Protein AF-A0A418FDP9-F1 (afdb_monomer_lite)

Organism: Aphanomyces astaci (NCBI:txid112090)

Foldseek 3Di:
DDDDDPPPPPPPPDPVVVPFWDDDDPVLQVQLVVQPWDWDDDPDQQAIETEEAAPGPSNVSVLVVLVPDDDHKKKKWWAADDDPPQPAEDDPVLLLLLRQQLRLLVVVQQADDVVNQPVHQDDRDAGDGPHIDIGIRPRVNCVHVVSLVCLCVPDPNSCSSVVGDFSYWRTWMWIDTRRYIYTYTHTD

Structure (mmCIF, N/CA/C/O backbone):
data_AF-A0A418FDP9-F1
#
_entry.id   AF-A0A418FDP9-F1
#
loop_
_atom_site.group_PDB
_atom_site.id
_atom_site.type_symbol
_atom_site.label_atom_id
_atom_site.label_alt_id
_atom_site.label_comp_id
_atom_site.label_asym_id
_atom_site.label_entity_id
_atom_site.label_seq_id
_atom_site.pdbx_PDB_ins_code
_atom_site.Cartn_x
_atom_site.Cartn_y
_atom_site.Cartn_z
_atom_site.occupancy
_atom_site.B_iso_or_equiv
_atom_site.auth_seq_id
_atom_site.auth_comp_id
_atom_site.auth_asym_id
_atom_site.auth_atom_id
_atom_site.pdbx_PDB_model_num
ATOM 1 N N . MET A 1 1 ? 0.341 52.636 -16.846 1.00 41.34 1 MET A N 1
ATOM 2 C CA . MET A 1 1 ? -0.364 51.472 -17.419 1.00 41.34 1 MET A CA 1
ATOM 3 C C . MET A 1 1 ? -0.775 50.607 -16.239 1.00 41.34 1 MET A C 1
ATOM 5 O O . MET A 1 1 ? 0.100 50.141 -15.526 1.00 41.34 1 MET A O 1
ATOM 9 N N . TRP A 1 2 ? -2.069 50.568 -15.927 1.00 34.00 2 TRP A N 1
ATOM 10 C CA . TRP A 1 2 ? -2.623 49.879 -14.756 1.00 34.00 2 TRP A CA 1
ATOM 11 C C . TRP A 1 2 ? -3.068 48.487 -15.214 1.00 34.00 2 TRP A C 1
ATOM 13 O O . TRP A 1 2 ? -3.790 48.389 -16.205 1.00 34.00 2 TRP A O 1
ATOM 23 N N . VAL A 1 3 ? -2.595 47.432 -14.554 1.00 40.28 3 VAL A N 1
ATOM 24 C CA . VAL A 1 3 ? -3.018 46.048 -14.809 1.00 40.28 3 VAL A CA 1
ATOM 25 C C . VAL A 1 3 ? -3.974 45.677 -13.674 1.00 40.28 3 VAL A C 1
ATOM 27 O O . VAL A 1 3 ? -3.583 45.836 -12.516 1.00 40.28 3 VAL A O 1
ATOM 30 N N . PRO A 1 4 ? -5.220 45.256 -13.948 1.00 38.94 4 PRO A N 1
ATOM 31 C CA . PRO A 1 4 ? -6.134 44.865 -12.884 1.00 38.94 4 PRO A CA 1
ATOM 32 C C . PRO A 1 4 ? -5.648 43.556 -12.239 1.00 38.94 4 PRO A C 1
ATOM 34 O O . PRO A 1 4 ? -5.049 42.724 -12.928 1.00 38.94 4 PRO A O 1
ATOM 37 N N . PRO A 1 5 ? -5.891 43.341 -10.935 1.00 38.66 5 PRO A N 1
ATOM 38 C CA . PRO A 1 5 ? -5.612 42.055 -10.320 1.00 38.66 5 PRO A CA 1
ATOM 39 C C . PRO A 1 5 ? -6.527 40.996 -10.941 1.00 38.66 5 PRO A C 1
ATOM 41 O O . PRO A 1 5 ? -7.732 41.204 -11.089 1.00 38.66 5 PRO A O 1
ATOM 44 N N . ILE A 1 6 ? -5.932 39.863 -11.311 1.00 44.62 6 ILE A N 1
ATOM 45 C CA . ILE A 1 6 ? -6.650 38.655 -11.709 1.00 44.62 6 ILE A CA 1
ATOM 46 C C . ILE A 1 6 ? -7.548 38.287 -10.527 1.00 44.62 6 ILE A C 1
ATOM 48 O O . ILE A 1 6 ? -7.048 37.963 -9.448 1.00 44.62 6 ILE A O 1
ATOM 52 N N . GLN A 1 7 ? -8.866 38.376 -10.715 1.00 38.34 7 GLN A N 1
ATOM 53 C CA . GLN A 1 7 ? -9.818 37.729 -9.823 1.00 38.34 7 GLN A CA 1
ATOM 54 C C . GLN A 1 7 ? -9.585 36.228 -9.958 1.00 38.34 7 GLN A C 1
ATOM 56 O O . GLN A 1 7 ? -10.072 35.565 -10.867 1.00 38.34 7 GLN A O 1
ATOM 61 N N . SER A 1 8 ? -8.729 35.722 -9.082 1.00 38.88 8 SER A N 1
ATOM 62 C CA . SER A 1 8 ? -8.632 34.313 -8.781 1.00 38.88 8 SER A CA 1
ATOM 63 C C . SER A 1 8 ? -9.923 33.955 -8.059 1.00 38.88 8 SER A C 1
ATOM 65 O O . SER A 1 8 ? -10.010 34.126 -6.843 1.00 38.88 8 SER A O 1
ATOM 67 N N . ASP A 1 9 ? -10.914 33.469 -8.805 1.00 37.22 9 ASP A N 1
ATOM 68 C CA . ASP A 1 9 ? -12.022 32.680 -8.266 1.00 37.22 9 ASP A CA 1
ATOM 69 C C . ASP A 1 9 ? -11.453 31.366 -7.701 1.00 37.22 9 ASP A C 1
ATOM 71 O O . ASP A 1 9 ? -11.695 30.267 -8.195 1.00 37.22 9 ASP A O 1
ATOM 75 N N . VAL A 1 10 ? -10.671 31.474 -6.624 1.00 38.41 10 VAL A N 1
ATOM 76 C CA . VAL A 1 10 ? -10.546 30.402 -5.644 1.00 38.41 10 VAL A CA 1
ATOM 77 C C . VAL A 1 10 ? -11.849 30.481 -4.879 1.00 38.41 10 VAL A C 1
ATOM 79 O O . VAL A 1 10 ? -11.973 31.148 -3.853 1.00 38.41 10 VAL A O 1
ATOM 82 N N . VAL A 1 11 ? -12.865 29.861 -5.474 1.00 43.94 11 VAL A N 1
ATOM 83 C CA . VAL A 1 11 ? -14.085 29.494 -4.777 1.00 43.94 11 VAL A CA 1
ATOM 84 C C . VAL A 1 11 ? -13.622 28.801 -3.508 1.00 43.94 11 VAL A C 1
ATOM 86 O O . VAL A 1 11 ? -12.968 27.758 -3.569 1.00 43.94 11 VAL A O 1
ATOM 89 N N . ALA A 1 12 ? -13.910 29.440 -2.377 1.00 43.09 12 ALA A N 1
ATOM 90 C CA . ALA A 1 12 ? -13.843 28.844 -1.064 1.00 43.09 12 ALA A CA 1
ATOM 91 C C . ALA A 1 12 ? -14.667 27.555 -1.120 1.00 43.09 12 ALA A C 1
ATOM 93 O O . ALA A 1 12 ? -15.892 27.576 -1.003 1.00 43.09 12 ALA A O 1
ATOM 94 N N . ARG A 1 13 ? -13.992 26.436 -1.401 1.00 36.62 13 ARG A N 1
ATOM 95 C CA . ARG A 1 13 ? -14.536 25.107 -1.180 1.00 36.62 13 ARG A CA 1
ATOM 96 C C . ARG A 1 13 ? -14.633 24.990 0.326 1.00 36.62 13 ARG A C 1
ATOM 98 O O . ARG A 1 13 ? -13.629 24.909 1.021 1.00 36.62 13 ARG A O 1
ATOM 105 N N . THR A 1 14 ? -15.858 25.148 0.789 1.00 37.56 14 THR A N 1
ATOM 106 C CA . THR A 1 14 ? -16.303 24.986 2.162 1.00 37.56 14 THR A CA 1
ATOM 107 C C . THR A 1 14 ? -15.630 23.780 2.814 1.00 37.56 14 THR A C 1
ATOM 109 O O . THR A 1 14 ? -15.704 22.670 2.290 1.00 37.56 14 THR A O 1
ATOM 112 N N . ASP A 1 15 ? -15.038 24.008 3.990 1.00 39.66 15 ASP A N 1
ATOM 113 C CA . ASP A 1 15 ? -14.477 23.012 4.921 1.00 39.66 15 ASP A CA 1
ATOM 114 C C . ASP A 1 15 ? -15.453 21.865 5.288 1.00 39.66 15 ASP A C 1
ATOM 116 O O . ASP A 1 15 ? -15.075 20.903 5.956 1.00 39.66 15 ASP A O 1
ATOM 120 N N . GLU A 1 16 ? -16.714 21.933 4.853 1.00 37.03 16 GLU A N 1
ATOM 121 C CA . GLU A 1 16 ? -17.747 20.921 5.086 1.00 37.03 16 GLU A CA 1
ATOM 122 C C . GLU A 1 16 ? -17.643 19.691 4.163 1.00 37.03 16 GLU A C 1
ATOM 124 O O . GLU A 1 16 ? -18.077 18.614 4.565 1.00 37.03 16 GLU A O 1
ATOM 129 N N . ASP A 1 17 ? -16.982 19.780 3.000 1.00 38.12 17 ASP A N 1
ATOM 130 C CA . ASP A 1 17 ? -16.780 18.620 2.102 1.00 38.12 17 ASP A CA 1
ATOM 131 C C . ASP A 1 17 ? -15.627 17.691 2.545 1.00 38.12 17 ASP A C 1
ATOM 133 O O . ASP A 1 17 ? -15.432 16.609 1.987 1.00 38.12 17 ASP A O 1
ATOM 137 N N . MET A 1 18 ? -14.855 18.074 3.569 1.00 44.62 18 MET A N 1
ATOM 138 C CA . MET A 1 18 ? -13.745 17.263 4.097 1.00 44.62 18 MET A CA 1
ATOM 139 C C . MET A 1 18 ? -14.169 16.248 5.173 1.00 44.62 18 MET A C 1
ATOM 141 O O . MET A 1 18 ? -13.320 15.535 5.705 1.00 44.62 18 MET A O 1
ATOM 145 N N . ARG A 1 19 ? -15.462 16.163 5.519 1.00 42.47 19 ARG A N 1
ATOM 146 C CA . ARG A 1 19 ? -15.959 15.396 6.680 1.00 42.47 19 ARG A CA 1
ATOM 147 C C . ARG A 1 19 ? -16.788 14.149 6.362 1.00 42.47 19 ARG A C 1
ATOM 149 O O . ARG A 1 19 ? -17.652 13.761 7.140 1.00 42.47 19 ARG A O 1
ATOM 156 N N . LEU A 1 20 ? -16.460 13.453 5.278 1.00 42.88 20 LEU A N 1
ATOM 157 C CA . LEU A 1 20 ? -16.856 12.051 5.078 1.00 42.88 20 LEU A CA 1
ATOM 158 C C . LEU A 1 20 ? -15.614 11.218 4.721 1.00 42.88 20 LEU A C 1
ATOM 160 O O . LEU A 1 20 ? -15.466 10.678 3.622 1.00 42.88 20 LEU A O 1
ATOM 164 N N . GLY A 1 21 ? -14.663 11.189 5.657 1.00 53.78 21 GLY A N 1
ATOM 165 C CA . GLY A 1 21 ? -13.560 10.232 5.643 1.00 53.78 21 GLY A CA 1
ATOM 166 C C . GLY A 1 21 ? -14.080 8.864 6.066 1.00 53.78 21 GLY A C 1
ATOM 167 O O . GLY A 1 21 ? -14.892 8.780 6.985 1.00 53.78 21 GLY A O 1
ATOM 168 N N . GLY A 1 22 ? -13.636 7.804 5.393 1.00 71.06 22 GLY A N 1
ATOM 169 C CA . GLY A 1 22 ? -13.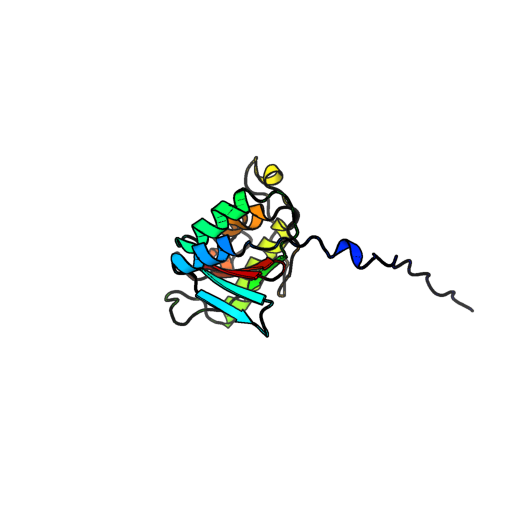853 6.476 5.949 1.00 71.06 22 GLY A CA 1
ATOM 170 C C . GLY A 1 22 ? -13.041 6.324 7.223 1.00 71.06 22 GLY A C 1
ATOM 171 O O . GLY A 1 22 ? -11.911 6.807 7.284 1.00 71.06 22 GLY A O 1
ATOM 172 N N . GLU A 1 23 ? -13.616 5.694 8.236 1.00 86.12 23 GLU A N 1
ATOM 173 C CA . GLU A 1 23 ? -12.905 5.261 9.435 1.00 86.12 23 GLU A CA 1
ATOM 174 C C . GLU A 1 23 ? -12.895 3.737 9.435 1.00 86.12 23 GLU A C 1
ATOM 176 O O . GLU A 1 23 ? -13.901 3.102 9.104 1.00 86.12 23 GLU A O 1
ATOM 181 N N . VAL A 1 24 ? -11.754 3.148 9.786 1.00 90.94 24 VAL A N 1
ATOM 182 C CA . VAL A 1 24 ? -11.681 1.705 10.013 1.00 90.94 24 VAL A CA 1
ATOM 183 C C . VAL A 1 24 ? -12.388 1.426 11.341 1.00 90.94 24 VAL A C 1
ATOM 185 O O . VAL A 1 24 ? -11.932 1.930 12.367 1.00 90.94 24 VAL A O 1
ATOM 188 N N . PRO A 1 25 ? -13.480 0.639 11.369 1.00 92.00 25 PRO A N 1
ATOM 189 C CA . PRO A 1 25 ? -14.190 0.363 12.608 1.00 92.00 25 PRO A CA 1
ATOM 190 C C . PRO A 1 25 ? -13.262 -0.259 13.646 1.00 92.00 25 PRO A C 1
ATOM 192 O O . PRO A 1 25 ? -12.458 -1.141 13.323 1.00 92.00 25 PRO A O 1
ATOM 195 N N . LYS A 1 26 ? -13.422 0.142 14.908 1.00 91.69 26 LYS A N 1
ATOM 196 C CA . LYS A 1 26 ? -12.624 -0.380 16.021 1.00 91.69 26 LYS A CA 1
ATOM 197 C C . LYS A 1 26 ? -12.652 -1.908 16.070 1.00 91.69 26 LYS A C 1
ATOM 199 O O . LYS A 1 26 ? -11.621 -2.529 16.285 1.00 91.69 26 LYS A O 1
ATOM 204 N N . GLU A 1 27 ? -13.795 -2.529 15.785 1.00 94.06 27 GLU A N 1
ATOM 205 C CA . GLU A 1 27 ? -13.930 -3.986 15.782 1.00 94.06 27 GLU A CA 1
ATOM 206 C C . GLU A 1 27 ? -13.074 -4.652 14.699 1.00 94.06 27 GLU A C 1
ATOM 208 O O . GLU A 1 27 ? -12.674 -5.801 14.866 1.00 94.06 27 GLU A O 1
ATOM 213 N N . VAL A 1 28 ? -12.822 -3.977 13.570 1.00 95.38 28 VAL A N 1
ATOM 214 C CA . VAL A 1 28 ? -11.897 -4.466 12.534 1.00 95.38 28 VAL A CA 1
ATOM 215 C C . VAL A 1 28 ? -10.471 -4.396 13.067 1.00 95.38 28 VAL A C 1
ATOM 217 O O . VAL A 1 28 ? -9.771 -5.401 13.018 1.00 95.38 28 VAL A O 1
ATOM 220 N N . VAL A 1 29 ? -10.070 -3.260 13.648 1.00 94.81 29 VAL A N 1
ATOM 221 C CA . VAL A 1 29 ? -8.739 -3.085 14.257 1.00 94.81 29 VAL A CA 1
ATOM 222 C C . VAL A 1 29 ? -8.491 -4.115 15.365 1.00 94.81 29 VAL A C 1
ATOM 224 O O . VAL A 1 29 ? -7.444 -4.759 15.383 1.00 94.81 29 VAL A O 1
ATOM 227 N N . ASP A 1 30 ? -9.473 -4.341 16.239 1.00 95.00 30 ASP A N 1
ATOM 228 C CA . ASP A 1 30 ? -9.390 -5.322 17.323 1.00 95.00 30 ASP A CA 1
ATOM 229 C C . ASP A 1 30 ? -9.247 -6.757 16.777 1.00 95.00 30 ASP A C 1
ATOM 231 O O . ASP A 1 30 ? -8.464 -7.547 17.310 1.00 95.00 30 ASP A O 1
ATOM 235 N N . ARG A 1 31 ? -9.951 -7.104 15.685 1.00 97.50 31 ARG A N 1
ATOM 236 C CA . ARG A 1 31 ? -9.787 -8.410 15.018 1.00 97.50 31 ARG A CA 1
ATOM 237 C C . ARG A 1 31 ? -8.411 -8.563 14.386 1.00 97.50 31 ARG A C 1
ATOM 239 O O . ARG A 1 31 ? -7.800 -9.611 14.566 1.00 97.50 31 ARG A O 1
ATOM 246 N N . MET A 1 32 ? -7.904 -7.530 13.712 1.00 97.56 32 MET A N 1
ATOM 247 C CA . MET A 1 32 ? -6.546 -7.528 13.156 1.00 97.56 32 MET A CA 1
ATOM 248 C C . MET A 1 32 ? -5.498 -7.745 14.257 1.00 97.56 32 MET A C 1
ATOM 250 O O . MET A 1 32 ? -4.613 -8.588 14.111 1.00 97.56 32 MET A O 1
ATOM 254 N N . ALA A 1 33 ? -5.621 -7.036 15.383 1.00 96.12 33 ALA A N 1
ATOM 255 C CA . ALA A 1 33 ? -4.727 -7.182 16.531 1.00 96.12 33 ALA A CA 1
ATOM 256 C C . ALA A 1 33 ? -4.780 -8.599 17.125 1.00 96.12 33 ALA A C 1
ATOM 258 O O . ALA A 1 33 ? -3.743 -9.198 17.412 1.00 96.12 33 ALA A O 1
ATOM 259 N N . ALA A 1 34 ? -5.981 -9.175 17.254 1.00 97.06 34 ALA A N 1
ATOM 260 C CA . ALA A 1 34 ? -6.177 -10.520 17.793 1.00 97.06 34 ALA A CA 1
ATOM 261 C C . ALA A 1 34 ? -5.492 -11.624 16.967 1.00 97.06 34 ALA A C 1
ATOM 263 O O . ALA A 1 34 ? -5.186 -12.687 17.510 1.00 97.06 34 ALA A O 1
ATOM 264 N N . VAL A 1 35 ? -5.236 -11.380 15.678 1.00 97.38 35 VAL A N 1
ATOM 265 C CA . VAL A 1 35 ? -4.576 -12.331 14.769 1.00 97.38 35 VAL A CA 1
ATOM 266 C C . VAL A 1 35 ? -3.148 -11.920 14.388 1.00 97.38 35 VAL A C 1
ATOM 268 O O . VAL A 1 35 ? -2.563 -12.518 13.487 1.00 97.38 35 VAL A O 1
ATOM 271 N N . GLY A 1 36 ? -2.562 -10.950 15.101 1.00 93.81 36 GLY A N 1
ATOM 272 C CA . GLY A 1 36 ? -1.127 -10.659 15.047 1.00 93.81 36 GLY A CA 1
ATOM 273 C C . GLY A 1 36 ? -0.719 -9.325 14.421 1.00 93.81 36 GLY A C 1
ATOM 274 O O . GLY A 1 36 ? 0.478 -9.122 14.232 1.00 93.81 36 GLY A O 1
ATOM 275 N N . ALA A 1 37 ? -1.651 -8.413 14.115 1.00 95.44 37 ALA A N 1
ATOM 276 C CA . ALA A 1 37 ? -1.275 -7.048 13.738 1.00 95.44 37 ALA A CA 1
ATOM 277 C C . ALA A 1 37 ? -0.592 -6.318 14.901 1.00 95.44 37 ALA A C 1
ATOM 279 O O . ALA A 1 37 ? -1.034 -6.408 16.050 1.00 95.44 37 ALA A O 1
ATOM 280 N N . THR A 1 38 ? 0.424 -5.516 14.590 1.00 94.62 38 THR A N 1
ATOM 281 C CA . THR A 1 38 ? 1.002 -4.588 15.565 1.00 94.62 38 THR A CA 1
ATOM 282 C C . THR A 1 38 ? 0.179 -3.308 15.566 1.00 94.62 38 THR A C 1
ATOM 284 O O . THR A 1 38 ? 0.076 -2.630 14.547 1.00 94.62 38 THR A O 1
ATOM 287 N N . THR A 1 39 ? -0.399 -2.955 16.713 1.00 92.31 39 THR A N 1
ATOM 288 C CA . THR A 1 39 ? -1.175 -1.720 16.875 1.00 92.31 39 THR A CA 1
ATOM 289 C C . THR A 1 39 ? -0.463 -0.752 17.806 1.00 92.31 39 THR A C 1
ATOM 291 O O . THR A 1 39 ? -0.064 -1.134 18.908 1.00 92.31 39 THR A O 1
ATOM 294 N N . SER A 1 40 ? -0.359 0.513 17.415 1.00 90.62 40 SER A N 1
ATOM 295 C CA . SER A 1 40 ? 0.109 1.589 18.291 1.00 90.62 40 SER A CA 1
ATOM 296 C C . SER A 1 40 ? -0.781 2.820 18.163 1.00 90.62 40 SER A C 1
ATOM 298 O O . SER A 1 40 ? -1.456 3.008 17.155 1.00 90.62 40 SER A O 1
ATOM 300 N N . SER A 1 41 ? -0.816 3.654 19.199 1.00 86.44 41 SER A N 1
ATOM 301 C CA . SER A 1 41 ? -1.560 4.915 19.184 1.00 86.44 41 SER A CA 1
ATOM 302 C C . SER A 1 41 ? -0.582 6.083 19.128 1.00 86.44 41 SER A C 1
ATOM 304 O O . SER A 1 41 ? 0.358 6.146 19.923 1.00 86.44 41 SER A O 1
ATOM 306 N N . LEU A 1 42 ? -0.792 6.997 18.182 1.00 70.88 42 LEU A N 1
ATOM 307 C CA . LEU A 1 42 ? 0.000 8.213 18.020 1.00 70.88 42 LEU A CA 1
ATOM 308 C C . LEU A 1 42 ? -0.803 9.402 18.575 1.00 70.88 42 LEU A C 1
ATOM 310 O O . LEU A 1 42 ? -1.930 9.639 18.152 1.00 70.88 42 LEU A O 1
ATOM 314 N N . ALA A 1 43 ? -0.200 10.150 19.509 1.00 61.53 43 ALA A N 1
ATOM 315 C CA . ALA A 1 43 ? -0.818 11.226 20.306 1.00 61.53 43 ALA A CA 1
ATOM 316 C C . ALA A 1 43 ? -1.933 10.759 21.270 1.00 61.53 43 ALA A C 1
ATOM 318 O O . ALA A 1 43 ? -2.188 9.565 21.390 1.00 61.53 43 ALA A O 1
ATOM 319 N N . GLU A 1 44 ? -2.525 11.698 22.024 1.00 56.91 44 GLU A N 1
ATOM 320 C CA . GLU A 1 44 ? -3.568 11.492 23.049 1.00 56.91 44 GLU A CA 1
ATOM 321 C C . GLU A 1 44 ? -4.882 10.897 22.477 1.00 56.91 44 GLU A C 1
ATOM 323 O O . GLU A 1 44 ? -5.938 11.505 22.570 1.00 56.91 44 GLU A O 1
ATOM 328 N N . GLY A 1 45 ? -4.835 9.692 21.901 1.00 55.91 45 GLY A N 1
ATOM 329 C CA . GLY A 1 45 ? -5.987 8.806 21.703 1.00 55.91 45 GLY A CA 1
ATOM 330 C C . GLY A 1 45 ? -6.606 8.737 20.305 1.00 55.91 45 GLY A C 1
ATOM 331 O O . GLY A 1 45 ? -7.306 7.763 20.041 1.00 55.91 45 GLY A O 1
ATOM 332 N N . ASP A 1 46 ? -6.330 9.686 19.407 1.00 75.00 46 ASP A N 1
ATOM 333 C CA . ASP A 1 46 ? -7.174 9.855 18.208 1.00 75.00 46 ASP A CA 1
ATOM 334 C C . ASP A 1 46 ? -6.643 9.203 16.917 1.00 75.00 46 ASP A C 1
ATOM 336 O O . ASP A 1 46 ? -7.387 9.092 15.943 1.00 75.00 46 ASP A O 1
ATOM 340 N N . LEU A 1 47 ? -5.378 8.761 16.874 1.00 83.06 47 LEU A N 1
ATOM 341 C CA . LEU A 1 47 ? -4.798 8.107 15.695 1.00 83.06 47 LEU A CA 1
ATOM 342 C C . LEU A 1 47 ? -4.256 6.714 16.030 1.00 83.06 47 LEU A C 1
ATOM 344 O O . LEU A 1 47 ? -3.317 6.572 16.816 1.00 83.06 47 LEU A O 1
ATOM 348 N N . SER A 1 48 ? -4.811 5.693 15.379 1.00 89.69 48 SER A N 1
ATOM 349 C CA . SER A 1 48 ? -4.353 4.303 15.471 1.00 89.69 48 SER A CA 1
ATOM 350 C C . SER A 1 48 ? -3.473 3.939 14.276 1.00 89.69 48 SER A C 1
ATOM 352 O O . SER A 1 48 ? -3.877 4.077 13.125 1.00 89.69 48 SER A O 1
ATOM 354 N N . LEU A 1 49 ? -2.270 3.447 14.540 1.00 93.12 49 LEU A N 1
ATOM 355 C CA . LEU A 1 49 ? -1.373 2.871 13.548 1.00 93.12 49 LEU A CA 1
ATOM 356 C C . LEU A 1 49 ? -1.471 1.348 13.621 1.00 93.12 49 LEU A C 1
ATOM 358 O O . LEU A 1 49 ? -1.276 0.774 14.693 1.00 93.12 49 LEU A O 1
ATOM 362 N N . VAL A 1 50 ? -1.763 0.701 12.496 1.00 95.38 50 VAL A N 1
ATOM 363 C CA . VAL A 1 50 ? -1.909 -0.755 12.400 1.00 95.38 50 VAL A CA 1
ATOM 364 C C . VAL A 1 50 ? -0.942 -1.281 11.350 1.00 95.38 50 VAL A C 1
ATOM 366 O O . VAL A 1 50 ? -1.115 -1.027 10.162 1.00 95.38 50 VAL A O 1
ATOM 369 N N . GLU A 1 51 ? 0.078 -2.010 11.780 1.00 95.00 51 GLU A N 1
ATOM 370 C CA . GLU A 1 51 ? 1.087 -2.598 10.901 1.00 95.00 51 GLU A CA 1
ATOM 371 C C . GLU A 1 51 ? 0.773 -4.073 10.648 1.00 95.00 51 GLU A C 1
ATOM 373 O O . GLU A 1 51 ? 0.567 -4.861 11.577 1.00 95.00 51 GLU A O 1
ATOM 378 N N . VAL A 1 52 ? 0.733 -4.436 9.369 1.00 95.19 52 VAL A N 1
ATOM 379 C CA . VAL A 1 52 ? 0.448 -5.784 8.874 1.00 95.19 52 VAL A CA 1
ATOM 380 C C . VAL A 1 52 ? 1.360 -6.125 7.700 1.00 95.19 52 VAL A C 1
ATOM 382 O O . VAL A 1 52 ? 1.973 -5.252 7.082 1.00 95.19 52 VAL A O 1
ATOM 385 N N . ARG A 1 53 ? 1.427 -7.406 7.342 1.00 93.25 53 ARG A N 1
ATOM 386 C CA . ARG 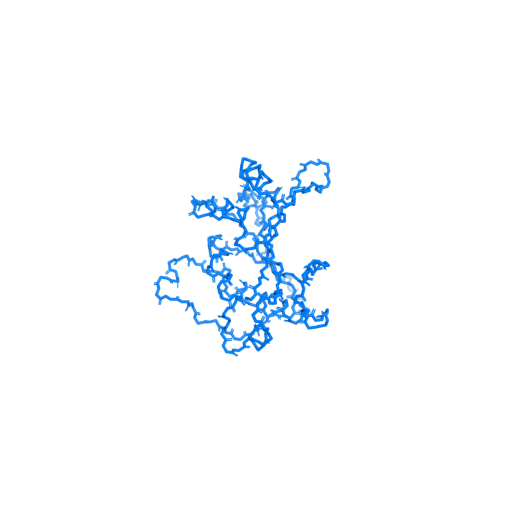A 1 53 ? 2.032 -7.855 6.084 1.00 93.25 53 ARG A CA 1
ATOM 387 C C . ARG A 1 53 ? 0.943 -8.324 5.140 1.00 93.25 53 ARG A C 1
ATOM 389 O O . ARG A 1 53 ? -0.009 -8.977 5.564 1.00 93.25 53 ARG A O 1
ATOM 396 N N . HIS A 1 54 ? 1.082 -7.995 3.861 1.00 90.62 54 HIS A N 1
ATOM 397 C CA . HIS A 1 54 ? 0.149 -8.480 2.855 1.00 90.62 54 HIS A CA 1
ATOM 398 C C . HIS A 1 54 ? 0.155 -10.018 2.810 1.00 90.62 54 HIS A C 1
ATOM 400 O O . HIS A 1 54 ? 1.206 -10.628 2.609 1.00 90.62 54 HIS A O 1
ATOM 406 N N . GLY A 1 55 ? -1.027 -10.622 2.950 1.00 89.06 55 GLY A N 1
ATOM 407 C CA . GLY A 1 55 ? -1.222 -12.076 2.960 1.00 89.06 55 GLY A CA 1
ATOM 408 C C . GLY A 1 55 ? -1.136 -12.743 4.338 1.00 89.06 55 GLY A C 1
ATOM 409 O O . GLY A 1 55 ? -1.364 -13.947 4.423 1.00 89.06 55 GLY A O 1
ATOM 410 N N . ASP A 1 56 ? -0.837 -11.995 5.406 1.00 93.62 56 ASP A N 1
ATOM 411 C CA . ASP A 1 56 ? -0.956 -12.506 6.777 1.00 93.62 56 ASP A CA 1
ATOM 412 C C . ASP A 1 56 ? -2.423 -12.454 7.261 1.00 93.62 56 ASP A C 1
ATOM 414 O O . ASP A 1 56 ? -3.203 -11.634 6.771 1.00 93.62 56 ASP A O 1
ATOM 418 N N . PRO A 1 57 ? -2.817 -13.241 8.284 1.00 97.19 57 PRO A N 1
ATOM 419 C CA . PRO A 1 57 ? -4.205 -13.285 8.767 1.00 97.19 57 PRO A CA 1
ATOM 420 C C . PRO A 1 57 ? -4.806 -11.920 9.141 1.00 97.19 57 PRO A C 1
ATOM 422 O O . PRO A 1 57 ? -6.000 -11.687 8.969 1.00 97.19 57 PRO A O 1
ATOM 425 N N . ALA A 1 58 ? -3.985 -10.991 9.639 1.00 96.88 58 ALA A N 1
ATOM 426 C CA . ALA A 1 58 ? -4.430 -9.635 9.950 1.00 96.88 58 ALA A CA 1
ATOM 427 C C . ALA A 1 58 ? -4.799 -8.822 8.701 1.00 96.88 58 ALA A C 1
ATOM 429 O O . ALA A 1 58 ? -5.719 -8.006 8.746 1.00 96.88 58 ALA A O 1
ATOM 430 N N . TRP A 1 59 ? -4.101 -9.041 7.586 1.00 96.75 59 TRP A N 1
ATOM 431 C CA . TRP A 1 59 ? -4.463 -8.439 6.309 1.00 96.75 59 TRP A CA 1
ATOM 432 C C . TRP A 1 59 ? -5.807 -8.977 5.812 1.00 96.75 59 TRP A C 1
ATOM 434 O O . TRP A 1 59 ? -6.630 -8.188 5.355 1.00 96.75 59 TRP A O 1
ATOM 444 N N . ASP A 1 60 ? -6.073 -10.276 5.972 1.00 96.94 60 ASP A N 1
ATOM 445 C CA . ASP A 1 60 ? -7.335 -10.890 5.538 1.00 96.94 60 ASP A CA 1
ATOM 446 C C . ASP A 1 60 ? -8.557 -10.277 6.247 1.00 96.94 60 ASP A C 1
ATOM 448 O O . ASP A 1 60 ? -9.586 -10.033 5.614 1.00 96.94 60 ASP A O 1
ATOM 452 N N . GLU A 1 61 ? -8.445 -9.966 7.545 1.00 97.25 61 GLU A N 1
ATOM 453 C CA . GLU A 1 61 ? -9.495 -9.268 8.307 1.00 97.25 61 GLU A CA 1
ATOM 454 C C . GLU A 1 61 ? -9.775 -7.862 7.757 1.00 97.25 61 GLU A C 1
ATOM 456 O O . GLU A 1 61 ? -10.935 -7.461 7.595 1.00 97.25 61 GLU A O 1
ATOM 461 N N . TYR A 1 62 ? -8.712 -7.119 7.441 1.00 96.62 62 TYR A N 1
ATOM 462 C CA . TYR A 1 62 ? -8.808 -5.787 6.849 1.00 96.62 62 TYR A CA 1
ATOM 463 C C . TYR A 1 62 ? -9.402 -5.836 5.439 1.00 96.62 62 TYR A C 1
ATOM 465 O O . TYR A 1 62 ? -10.329 -5.088 5.118 1.00 96.62 62 TYR A O 1
ATOM 473 N N . GLU A 1 63 ? -8.913 -6.754 4.608 1.00 96.00 63 GLU A N 1
ATOM 474 C CA . GLU A 1 63 ? -9.366 -6.935 3.236 1.00 96.00 63 GLU A CA 1
ATOM 475 C C . GLU A 1 63 ? -10.843 -7.354 3.189 1.00 96.00 63 GLU A C 1
ATOM 477 O O . GLU A 1 63 ? -11.625 -6.812 2.402 1.00 96.00 63 GLU A O 1
ATOM 482 N N . ALA A 1 64 ? -11.265 -8.275 4.061 1.00 95.62 64 ALA A N 1
ATOM 483 C CA . ALA A 1 64 ? -12.650 -8.727 4.149 1.00 95.62 64 ALA A CA 1
ATOM 484 C C . ALA A 1 64 ? -13.622 -7.596 4.517 1.00 95.62 64 ALA A C 1
ATOM 486 O O . ALA A 1 64 ? -14.750 -7.567 4.011 1.00 95.62 64 ALA A O 1
ATOM 487 N N . TRP A 1 65 ? -13.199 -6.670 5.383 1.00 95.12 65 TRP A N 1
ATOM 488 C CA . TRP A 1 65 ? -13.960 -5.459 5.676 1.00 95.12 65 TRP A CA 1
ATOM 489 C C . TRP A 1 65 ? -13.988 -4.517 4.470 1.00 95.12 65 TRP A C 1
ATOM 491 O O . TRP A 1 65 ? -15.073 -4.164 4.004 1.00 95.12 65 TRP A O 1
ATOM 501 N N . LEU A 1 66 ? -12.822 -4.164 3.918 1.00 93.88 66 LEU A N 1
ATOM 502 C CA . LEU A 1 66 ? -12.726 -3.157 2.863 1.00 93.88 66 LEU A CA 1
ATOM 503 C C . LEU A 1 66 ? -13.432 -3.590 1.568 1.00 93.88 66 LEU A C 1
ATOM 505 O O . LEU A 1 66 ? -14.039 -2.767 0.890 1.00 93.88 66 LEU A O 1
ATOM 509 N N . ARG A 1 67 ? -13.471 -4.891 1.254 1.00 92.69 67 ARG A N 1
ATOM 510 C CA . ARG A 1 67 ? -14.248 -5.429 0.118 1.00 92.69 67 ARG A CA 1
ATOM 511 C C . ARG A 1 67 ? -15.753 -5.146 0.210 1.00 92.69 67 ARG A C 1
ATOM 513 O O . ARG A 1 67 ? -16.417 -5.090 -0.822 1.00 92.69 67 ARG A O 1
ATOM 520 N N . ARG A 1 68 ? -16.294 -4.996 1.424 1.00 89.19 68 ARG A N 1
ATOM 521 C CA . ARG A 1 68 ? -17.716 -4.701 1.687 1.00 89.19 68 ARG A CA 1
ATOM 522 C C . ARG A 1 68 ? -17.989 -3.214 1.904 1.00 89.19 68 ARG A C 1
ATOM 524 O O . ARG A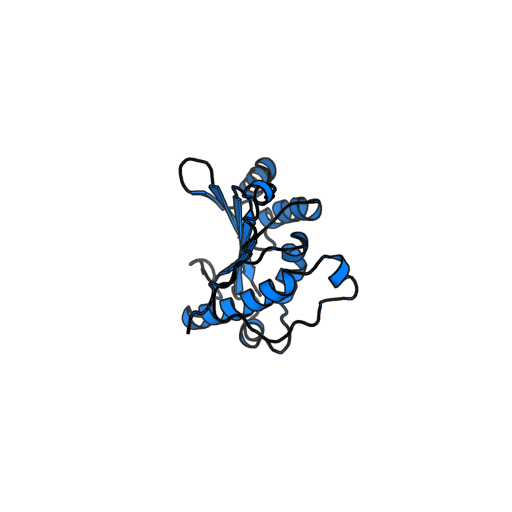 1 68 ? -19.141 -2.842 2.092 1.00 89.19 68 ARG A O 1
ATOM 531 N N . TYR A 1 69 ? -16.945 -2.396 1.915 1.00 86.06 69 TYR A N 1
ATOM 532 C CA . TYR A 1 69 ? -17.033 -0.966 2.141 1.00 86.06 69 TYR A CA 1
ATOM 533 C C . TYR A 1 69 ? -17.620 -0.267 0.910 1.00 86.06 69 TYR A C 1
ATOM 535 O O . TYR A 1 69 ? -17.138 -0.468 -0.207 1.00 86.06 69 TYR A O 1
ATOM 543 N N . ASP A 1 70 ? -18.665 0.533 1.106 1.00 75.44 70 ASP A N 1
ATOM 544 C CA . ASP A 1 70 ? -19.476 1.115 0.031 1.00 75.44 70 ASP A CA 1
ATOM 545 C C . ASP A 1 70 ? -19.397 2.648 -0.068 1.00 75.44 70 ASP A C 1
ATOM 547 O O . ASP A 1 70 ? -20.001 3.231 -0.970 1.00 75.44 70 ASP A O 1
ATOM 551 N N . GLY A 1 71 ? -18.599 3.325 0.765 1.00 72.19 71 GLY A N 1
ATOM 552 C CA . GLY A 1 71 ? -18.371 4.759 0.580 1.00 72.19 71 GLY A CA 1
ATOM 553 C C . GLY A 1 71 ? -17.442 5.407 1.592 1.00 72.19 71 GLY A C 1
ATOM 554 O O . GLY A 1 71 ? -17.526 5.142 2.778 1.00 72.19 71 GLY A O 1
ATOM 555 N N . GLY A 1 72 ? -16.572 6.304 1.135 1.00 76.25 72 GLY A N 1
ATOM 556 C CA . GLY A 1 72 ? -15.652 7.085 1.962 1.00 76.25 72 GLY A CA 1
ATOM 557 C C . GLY A 1 72 ? -14.365 7.391 1.213 1.00 76.25 72 GLY A C 1
ATOM 558 O O . GLY A 1 72 ? -14.121 6.868 0.128 1.00 76.25 72 GLY A O 1
ATOM 559 N N . THR A 1 73 ? -13.544 8.265 1.786 1.00 82.62 73 THR A N 1
ATOM 560 C CA . THR A 1 73 ? -12.236 8.607 1.219 1.00 82.62 73 THR A CA 1
ATOM 561 C C . THR A 1 73 ? -11.129 7.851 1.947 1.00 82.62 73 THR A C 1
ATOM 563 O O . THR A 1 73 ? -11.022 7.977 3.164 1.00 82.62 73 THR A O 1
ATOM 566 N N . MET A 1 74 ? -10.299 7.132 1.189 1.00 93.44 74 MET A N 1
ATOM 567 C CA . MET A 1 74 ? -9.019 6.581 1.638 1.00 93.44 74 MET A CA 1
ATOM 568 C C . MET A 1 74 ? -7.897 7.263 0.859 1.00 93.44 74 MET A C 1
ATOM 570 O O . MET A 1 74 ? -7.985 7.383 -0.368 1.00 93.44 74 MET A O 1
ATOM 574 N N . LEU A 1 75 ? -6.854 7.703 1.563 1.00 95.81 75 LEU A N 1
ATOM 575 C CA . LEU A 1 75 ? -5.619 8.144 0.923 1.00 95.81 75 LEU A CA 1
ATOM 576 C C . LEU A 1 75 ? -4.618 6.989 0.892 1.00 95.81 75 LEU A C 1
ATOM 578 O O . LEU A 1 75 ? -4.545 6.208 1.841 1.00 95.81 75 LEU A O 1
ATOM 582 N N . VAL A 1 76 ? -3.850 6.886 -0.187 1.00 96.38 76 VAL A N 1
ATOM 583 C CA . VAL A 1 76 ? -2.855 5.832 -0.382 1.00 96.38 76 VAL A CA 1
ATOM 584 C C . VAL A 1 76 ? -1.523 6.434 -0.791 1.00 96.38 76 VAL A C 1
ATOM 586 O O . VAL A 1 76 ? -1.464 7.331 -1.631 1.00 96.38 76 VAL A O 1
ATOM 589 N N . CYS A 1 77 ? -0.448 5.929 -0.197 1.00 96.38 77 CYS A N 1
ATOM 590 C CA . CYS A 1 77 ? 0.914 6.196 -0.641 1.00 96.38 77 CYS A CA 1
ATOM 591 C C . CYS A 1 77 ? 1.799 4.967 -0.428 1.00 96.38 77 CYS A C 1
ATOM 593 O O . CYS A 1 77 ? 1.512 4.115 0.417 1.00 96.38 77 CYS A O 1
ATOM 595 N N . ALA A 1 78 ? 2.891 4.886 -1.185 1.00 96.12 78 ALA A N 1
ATOM 596 C CA . ALA A 1 78 ? 3.940 3.902 -0.957 1.00 96.12 78 ALA A CA 1
ATOM 597 C C . ALA A 1 78 ? 5.141 4.559 -0.265 1.00 96.12 78 ALA A C 1
ATOM 599 O O . ALA A 1 78 ? 5.515 5.695 -0.568 1.00 96.12 78 ALA A O 1
ATOM 600 N N . SER A 1 79 ? 5.783 3.837 0.648 1.00 94.31 79 SER A N 1
ATOM 601 C CA . SER A 1 79 ? 6.998 4.292 1.331 1.00 94.31 79 SER A CA 1
ATOM 602 C C . SER A 1 79 ? 7.962 3.140 1.568 1.00 94.31 79 SER A C 1
ATOM 604 O O . SER A 1 79 ? 7.526 2.027 1.838 1.00 94.31 79 SER A O 1
ATOM 606 N N . PHE A 1 80 ? 9.266 3.395 1.524 1.00 93.19 80 PHE A N 1
ATOM 607 C CA . PHE A 1 80 ? 10.275 2.386 1.836 1.00 93.19 80 PHE A CA 1
ATOM 608 C C . PHE A 1 80 ? 10.748 2.520 3.282 1.00 93.19 80 PHE A C 1
ATOM 610 O O . PHE A 1 80 ? 11.484 3.447 3.624 1.00 93.19 80 PHE A O 1
ATOM 617 N N . ARG A 1 81 ? 10.300 1.598 4.139 1.00 91.12 81 ARG A N 1
ATOM 618 C CA . ARG A 1 81 ? 10.628 1.558 5.572 1.00 91.12 81 ARG A CA 1
ATOM 619 C C . ARG A 1 81 ? 10.951 0.119 5.981 1.00 91.12 81 ARG A C 1
ATOM 621 O O . ARG A 1 81 ? 10.137 -0.549 6.613 1.00 91.12 81 ARG A O 1
ATOM 628 N N . PRO A 1 82 ? 12.119 -0.399 5.581 1.00 90.00 82 PRO A N 1
ATOM 629 C CA . PRO A 1 82 ? 12.450 -1.786 5.844 1.00 90.00 82 PRO A CA 1
ATOM 630 C C . PRO A 1 82 ? 12.614 -2.045 7.344 1.00 90.00 82 PRO A C 1
ATOM 632 O O . PRO A 1 82 ? 13.273 -1.283 8.054 1.00 90.00 82 PRO A O 1
ATOM 635 N N . SER A 1 83 ? 12.036 -3.148 7.810 1.00 88.44 83 SER A N 1
ATOM 636 C CA . SER A 1 83 ? 12.214 -3.659 9.166 1.00 88.44 83 SER A CA 1
ATOM 637 C C . SER A 1 83 ? 13.456 -4.561 9.230 1.00 88.44 83 SER A C 1
ATOM 639 O O . SER A 1 83 ? 13.740 -5.268 8.258 1.00 88.44 83 SER A O 1
ATOM 641 N N . PRO A 1 84 ? 14.195 -4.608 10.358 1.00 87.12 84 PRO A N 1
ATOM 642 C CA . PRO A 1 84 ? 15.347 -5.505 10.530 1.00 87.12 84 PRO A CA 1
ATOM 643 C C . PRO A 1 84 ? 15.043 -6.996 10.314 1.00 87.12 84 PRO A C 1
ATOM 645 O O . PRO A 1 84 ? 15.954 -7.794 10.112 1.00 87.12 84 PRO A O 1
ATOM 648 N N . GLU A 1 85 ? 13.772 -7.382 10.379 1.00 87.75 85 GLU A N 1
ATOM 649 C CA . GLU A 1 85 ? 13.305 -8.749 10.144 1.00 87.75 85 GLU A CA 1
ATOM 650 C C . GLU A 1 85 ? 13.171 -9.114 8.652 1.00 87.75 85 GLU A C 1
ATOM 652 O O . GLU A 1 85 ? 12.999 -10.286 8.319 1.00 87.75 85 GLU A O 1
ATOM 657 N N . TYR A 1 86 ? 13.248 -8.142 7.735 1.00 90.06 86 TYR A N 1
ATOM 658 C CA . TYR A 1 86 ? 13.119 -8.389 6.299 1.00 90.06 86 TYR A CA 1
ATOM 659 C C . TYR A 1 86 ? 14.448 -8.892 5.725 1.00 90.06 86 TYR A C 1
ATOM 661 O O . TYR A 1 86 ? 15.404 -8.142 5.546 1.00 90.06 86 TYR A O 1
ATOM 669 N N . HIS A 1 87 ? 14.510 -10.190 5.424 1.00 85.50 87 HIS A N 1
ATOM 670 C CA . HIS A 1 87 ? 15.746 -10.859 4.997 1.00 85.50 87 HIS A CA 1
ATOM 671 C C . HIS A 1 87 ? 16.191 -10.535 3.563 1.00 85.50 87 HIS A C 1
ATOM 673 O O . HIS A 1 87 ? 17.382 -10.611 3.262 1.00 85.50 87 HIS A O 1
ATOM 679 N N . LEU A 1 88 ? 15.253 -10.191 2.679 1.00 92.62 88 LEU A N 1
ATOM 680 C CA . LEU A 1 88 ? 15.522 -9.788 1.300 1.00 92.62 88 LEU A CA 1
ATOM 681 C C . LEU A 1 88 ? 15.013 -8.365 1.117 1.00 92.62 88 LEU A C 1
ATOM 683 O O . LEU A 1 88 ? 13.813 -8.139 0.991 1.00 92.62 88 LEU A O 1
ATOM 687 N N . CYS A 1 89 ? 15.923 -7.400 1.145 1.00 92.94 89 CYS A N 1
ATOM 688 C CA . CYS A 1 89 ? 15.587 -5.988 1.078 1.00 92.94 89 CYS A CA 1
ATOM 689 C C . CYS A 1 89 ? 16.580 -5.255 0.164 1.00 92.94 89 CYS A C 1
ATOM 691 O O . CYS A 1 89 ? 17.788 -5.480 0.292 1.00 92.94 89 CYS A O 1
ATOM 693 N N . PRO A 1 90 ? 16.110 -4.372 -0.735 1.00 92.31 90 PRO A N 1
ATOM 694 C CA . PRO A 1 90 ? 16.978 -3.453 -1.465 1.00 92.31 90 PRO A CA 1
ATOM 695 C C . PRO A 1 90 ? 17.829 -2.593 -0.522 1.00 92.31 90 PRO A C 1
ATOM 697 O O . PRO A 1 90 ? 17.447 -2.353 0.628 1.00 92.31 90 PRO A O 1
ATOM 700 N N . SER A 1 91 ? 18.965 -2.087 -1.014 1.00 91.69 91 SER A N 1
ATOM 701 C CA . SER A 1 91 ? 19.708 -1.062 -0.272 1.00 91.69 91 SER A CA 1
ATOM 702 C C . SER A 1 91 ? 18.855 0.208 -0.132 1.00 91.69 91 SER A C 1
ATOM 704 O O . SER A 1 91 ? 17.969 0.430 -0.962 1.00 91.69 91 SER A O 1
ATOM 706 N N . PRO A 1 92 ? 19.103 1.066 0.872 1.00 89.50 92 PRO A N 1
ATOM 707 C CA . PRO A 1 92 ? 18.350 2.308 1.041 1.00 89.50 92 PRO A CA 1
ATOM 708 C C . PRO A 1 92 ? 18.327 3.193 -0.214 1.00 89.50 92 PRO A C 1
ATOM 710 O O . PRO A 1 92 ? 17.286 3.755 -0.543 1.00 89.50 92 PRO A O 1
ATOM 713 N N . GLU A 1 93 ? 19.439 3.273 -0.952 1.00 88.75 93 GLU A N 1
ATOM 714 C CA . GLU A 1 93 ? 19.534 4.055 -2.191 1.00 88.75 93 GLU A CA 1
ATOM 715 C C . GLU A 1 93 ? 18.603 3.501 -3.276 1.00 88.75 93 GLU A C 1
ATOM 717 O O . GLU A 1 93 ? 17.886 4.258 -3.927 1.00 88.75 93 GLU A O 1
ATOM 722 N N . VAL A 1 94 ? 18.559 2.174 -3.437 1.00 92.12 94 VAL A N 1
ATOM 723 C CA . VAL A 1 94 ? 17.642 1.512 -4.378 1.00 92.12 94 VAL A CA 1
ATOM 724 C C . VAL A 1 94 ? 16.194 1.635 -3.900 1.00 92.12 94 VAL A C 1
ATOM 726 O O . VAL A 1 94 ? 15.298 1.877 -4.705 1.00 92.12 94 VAL A O 1
ATOM 729 N N . GLY A 1 95 ? 15.957 1.525 -2.592 1.00 92.25 95 GLY A N 1
ATOM 730 C CA . GLY A 1 95 ? 14.636 1.610 -1.973 1.00 92.25 95 GLY A CA 1
ATOM 731 C C . GLY A 1 95 ? 13.915 2.937 -2.219 1.00 92.25 95 GLY A C 1
ATOM 732 O O . GLY A 1 95 ? 12.701 2.952 -2.434 1.00 92.25 95 GLY A O 1
ATOM 733 N N . VAL A 1 96 ? 14.650 4.054 -2.269 1.00 89.94 96 VAL A N 1
ATOM 734 C CA . VAL A 1 96 ? 14.087 5.364 -2.650 1.00 89.94 96 VAL A CA 1
ATOM 735 C C . VAL A 1 96 ? 13.518 5.319 -4.068 1.00 89.94 96 VAL A C 1
ATOM 737 O O . VAL A 1 96 ? 12.384 5.734 -4.291 1.00 89.94 96 VAL A O 1
ATOM 740 N N . HIS A 1 97 ? 14.259 4.759 -5.021 1.00 92.62 97 HIS A N 1
ATOM 741 C CA . HIS A 1 97 ? 13.803 4.679 -6.407 1.00 92.62 97 HIS A CA 1
ATOM 742 C C . HIS A 1 97 ? 12.694 3.631 -6.606 1.00 92.62 97 HIS A C 1
ATOM 744 O O . HIS A 1 97 ? 11.755 3.864 -7.364 1.00 92.62 97 HIS A O 1
ATOM 750 N N . VAL A 1 98 ? 12.726 2.526 -5.854 1.00 94.38 98 VAL A N 1
ATOM 751 C CA . VAL A 1 98 ? 11.606 1.570 -5.771 1.00 94.38 98 VAL A CA 1
ATOM 752 C C . VAL A 1 98 ? 10.334 2.262 -5.265 1.00 94.38 98 VAL A C 1
ATOM 754 O O . VAL A 1 98 ? 9.249 2.020 -5.788 1.00 94.38 98 VAL A O 1
ATOM 757 N N . THR A 1 99 ? 10.458 3.178 -4.299 1.00 93.81 99 THR A N 1
ATOM 758 C CA . THR A 1 99 ? 9.327 3.977 -3.795 1.00 93.81 99 THR A CA 1
ATOM 759 C C . THR A 1 99 ? 8.735 4.879 -4.872 1.00 93.81 99 THR A C 1
ATOM 761 O O . THR A 1 99 ? 7.519 5.044 -4.924 1.00 93.81 99 THR A O 1
ATOM 764 N N . TRP A 1 100 ? 9.563 5.476 -5.729 1.00 94.44 100 TRP A N 1
ATOM 765 C CA . TRP A 1 100 ? 9.101 6.316 -6.840 1.00 94.44 100 TRP A CA 1
ATOM 766 C C . TRP A 1 100 ? 8.303 5.514 -7.866 1.00 94.44 100 TRP A C 1
ATOM 768 O O . TRP A 1 100 ? 7.201 5.905 -8.257 1.00 94.44 100 TRP A O 1
ATOM 778 N N . GLU A 1 101 ? 8.809 4.342 -8.243 1.00 95.88 101 GLU A N 1
ATOM 779 C CA . GLU A 1 101 ? 8.076 3.421 -9.106 1.00 95.88 101 GLU A CA 1
ATOM 780 C C . GLU A 1 101 ? 6.752 2.984 -8.462 1.00 95.88 101 GLU A C 1
ATOM 782 O O . GLU A 1 101 ? 5.697 3.117 -9.082 1.00 95.88 101 GLU A O 1
ATOM 787 N N . ALA A 1 102 ? 6.768 2.566 -7.193 1.00 95.94 102 ALA A N 1
ATOM 788 C CA . ALA A 1 102 ? 5.560 2.159 -6.477 1.00 95.94 102 ALA A CA 1
ATOM 789 C C . ALA A 1 102 ? 4.518 3.290 -6.387 1.00 95.94 102 ALA A C 1
ATOM 791 O O . ALA A 1 102 ? 3.340 3.067 -6.660 1.00 95.94 102 ALA A O 1
ATOM 792 N N . ASN A 1 103 ? 4.936 4.523 -6.080 1.00 96.44 103 ASN A N 1
ATOM 793 C CA . ASN A 1 103 ? 4.027 5.674 -6.049 1.00 96.44 103 ASN A CA 1
ATOM 794 C C . ASN A 1 103 ? 3.494 6.049 -7.437 1.00 96.44 103 ASN A C 1
ATOM 796 O O . ASN A 1 103 ? 2.370 6.530 -7.539 1.00 96.44 103 ASN A O 1
ATOM 800 N N . SER A 1 104 ? 4.245 5.794 -8.512 1.00 95.62 104 SER A N 1
ATOM 801 C CA . SER A 1 104 ? 3.723 5.962 -9.873 1.00 95.62 104 SER A CA 1
ATOM 802 C C . SER A 1 104 ? 2.586 4.978 -10.156 1.00 95.62 104 SER A C 1
ATOM 804 O O . SER A 1 104 ? 1.584 5.354 -10.757 1.00 95.62 104 SER A O 1
ATOM 806 N N . VAL A 1 105 ? 2.701 3.727 -9.689 1.00 95.25 105 VAL A N 1
ATOM 807 C CA . VAL A 1 105 ? 1.595 2.758 -9.775 1.00 95.25 105 VAL A CA 1
ATOM 808 C C . VAL A 1 105 ? 0.396 3.248 -8.960 1.00 95.25 105 VAL A C 1
ATOM 810 O O . VAL A 1 105 ? -0.707 3.308 -9.495 1.00 95.25 105 VAL A O 1
ATOM 813 N N . VAL A 1 106 ? 0.603 3.676 -7.707 1.00 95.69 106 VAL A N 1
ATOM 814 C CA . VAL A 1 106 ? -0.464 4.254 -6.862 1.00 95.69 106 VAL A CA 1
ATOM 815 C C . VAL A 1 106 ? -1.181 5.398 -7.587 1.00 95.69 106 VAL A C 1
ATOM 817 O O . VAL A 1 106 ? -2.407 5.392 -7.669 1.00 95.69 106 VAL A O 1
ATOM 820 N N . TYR A 1 107 ? -0.428 6.328 -8.179 1.00 94.88 107 TYR A N 1
ATOM 821 C CA . TYR A 1 107 ? -0.965 7.441 -8.963 1.00 94.88 107 TYR A CA 1
ATOM 822 C C . TYR A 1 107 ? -1.880 6.979 -10.096 1.00 94.88 107 TYR A C 1
ATOM 824 O O . TYR A 1 107 ? -3.006 7.459 -10.231 1.00 94.88 107 TYR A O 1
ATOM 832 N N . HIS A 1 108 ? -1.434 6.013 -10.899 1.00 93.50 108 HIS A N 1
ATOM 833 C CA . HIS A 1 108 ? -2.238 5.514 -12.010 1.00 93.50 108 HIS A CA 1
ATOM 834 C C . HIS A 1 108 ? -3.495 4.763 -11.547 1.00 93.50 108 HIS A C 1
ATOM 836 O O . HIS A 1 108 ? -4.509 4.800 -12.244 1.00 93.50 108 HIS A O 1
ATOM 842 N N . PHE A 1 109 ? -3.467 4.147 -10.363 1.00 93.81 109 PHE A N 1
ATOM 843 C CA . PHE A 1 109 ? -4.616 3.447 -9.783 1.00 93.81 109 PHE A CA 1
ATOM 844 C C . PHE A 1 109 ? -5.598 4.376 -9.061 1.00 93.81 109 PHE A C 1
ATOM 846 O O . PHE A 1 109 ? -6.765 4.017 -8.906 1.00 93.81 109 PHE A O 1
ATOM 853 N N . ALA A 1 110 ? -5.170 5.573 -8.651 1.00 93.81 110 ALA A N 1
ATOM 854 C CA . ALA A 1 110 ? -5.954 6.479 -7.813 1.00 93.81 110 ALA A CA 1
ATOM 855 C C . ALA A 1 110 ? -7.338 6.812 -8.388 1.00 93.81 110 ALA A C 1
ATOM 857 O O . ALA A 1 110 ? -8.327 6.885 -7.659 1.00 93.81 110 ALA A O 1
ATOM 858 N N . SER A 1 111 ? -7.427 6.981 -9.708 1.00 92.50 111 SER A N 1
ATOM 859 C CA . SER A 1 111 ? -8.668 7.364 -10.395 1.00 92.50 111 SER A CA 1
ATOM 860 C C . SER A 1 111 ? -9.567 6.195 -10.816 1.00 92.50 111 SER A C 1
ATOM 862 O O . SER A 1 111 ? -10.671 6.438 -11.319 1.00 92.50 111 SER A O 1
ATOM 864 N N . LEU A 1 112 ? -9.113 4.956 -10.615 1.00 92.50 112 LEU A N 1
ATOM 865 C CA . LEU A 1 112 ? -9.792 3.752 -11.081 1.00 92.50 112 LEU A CA 1
ATOM 866 C C . LEU A 1 112 ? -10.845 3.261 -10.086 1.00 92.50 112 LEU A C 1
ATOM 868 O O . LEU A 1 112 ? -10.823 3.567 -8.892 1.00 92.50 112 LEU A O 1
ATOM 872 N N . THR A 1 113 ? -11.760 2.460 -10.611 1.00 92.69 113 THR A N 1
ATOM 873 C CA . THR A 1 113 ? -12.757 1.673 -9.890 1.00 92.69 113 THR A CA 1
ATOM 874 C C . THR A 1 113 ? -12.578 0.189 -10.204 1.00 92.69 113 THR A C 1
ATOM 876 O O . THR A 1 113 ? -11.863 -0.170 -11.140 1.00 92.69 113 THR A O 1
ATOM 879 N N . LEU A 1 114 ? -13.226 -0.699 -9.443 1.00 90.50 114 LEU A N 1
ATOM 880 C CA . LEU A 1 114 ? -13.216 -2.131 -9.779 1.00 90.50 114 LEU A CA 1
ATOM 881 C C . LEU A 1 114 ? -13.784 -2.421 -11.181 1.00 90.50 114 LEU A C 1
ATOM 883 O O . LEU A 1 114 ? -13.313 -3.347 -11.838 1.00 90.50 114 LEU A O 1
ATOM 887 N N . ASP A 1 115 ? -14.740 -1.617 -11.654 1.00 91.19 115 ASP A N 1
ATOM 888 C CA . ASP A 1 115 ? -15.344 -1.778 -12.981 1.00 91.19 115 ASP A CA 1
ATOM 889 C C . ASP A 1 115 ? -14.345 -1.464 -14.106 1.00 91.19 115 ASP A C 1
ATOM 891 O O . ASP A 1 115 ? -14.325 -2.162 -15.117 1.00 91.19 115 ASP A O 1
ATOM 895 N N . ASP A 1 116 ? -13.453 -0.486 -13.904 1.00 89.62 116 ASP A N 1
ATOM 896 C CA . ASP A 1 116 ? -12.387 -0.148 -14.865 1.00 89.62 116 ASP A CA 1
ATOM 897 C C . ASP A 1 116 ? -11.375 -1.297 -15.054 1.00 89.62 116 ASP A C 1
ATOM 899 O O . ASP A 1 116 ? -10.597 -1.290 -16.006 1.00 89.62 116 ASP A O 1
ATOM 903 N N . MET A 1 117 ? -11.379 -2.282 -14.150 1.00 85.69 117 MET A N 1
ATOM 904 C CA . MET A 1 117 ? -10.488 -3.447 -14.166 1.00 85.69 117 MET A CA 1
ATOM 905 C C . MET A 1 117 ? -11.194 -4.745 -14.580 1.00 85.69 117 MET A C 1
ATOM 907 O O . MET A 1 117 ? -10.557 -5.800 -14.627 1.00 85.69 117 MET A O 1
ATOM 911 N N . ALA A 1 118 ? -12.497 -4.701 -14.880 1.00 84.50 118 ALA A N 1
ATOM 912 C CA . ALA A 1 118 ? -13.278 -5.888 -15.233 1.00 84.50 118 ALA A CA 1
ATOM 913 C C . ALA A 1 118 ? -12.765 -6.580 -16.512 1.00 84.50 118 ALA A C 1
ATOM 915 O O . ALA A 1 118 ? -12.821 -7.806 -16.615 1.00 84.50 118 ALA A O 1
ATOM 916 N N . ASP A 1 119 ? -12.209 -5.803 -17.445 1.00 79.31 119 ASP A N 1
ATOM 917 C CA . ASP A 1 119 ? -11.636 -6.286 -18.708 1.00 79.31 119 ASP A CA 1
ATOM 918 C C . ASP A 1 119 ? -10.139 -6.656 -18.600 1.00 79.31 119 ASP A C 1
ATOM 920 O O . ASP A 1 119 ? -9.498 -6.994 -19.598 1.00 79.31 119 ASP A O 1
ATOM 924 N N . GLY A 1 120 ? -9.576 -6.620 -17.387 1.00 72.56 120 GLY A N 1
ATOM 925 C CA . GLY A 1 120 ? -8.162 -6.863 -17.105 1.00 72.56 120 GLY A CA 1
ATOM 926 C C . GLY A 1 120 ? -7.442 -5.630 -16.545 1.00 72.56 120 GLY A C 1
ATOM 927 O O . GLY A 1 120 ? -8.045 -4.568 -16.388 1.00 72.56 120 GLY A O 1
ATOM 928 N N . PRO A 1 121 ? -6.145 -5.756 -16.206 1.00 70.69 121 PRO A N 1
ATOM 929 C CA . PRO A 1 121 ? -5.384 -4.646 -15.652 1.00 70.69 121 PRO A CA 1
ATOM 930 C C . PRO A 1 121 ? -5.276 -3.499 -16.672 1.00 70.69 121 PRO A C 1
ATOM 932 O O . PRO A 1 121 ? -5.046 -3.751 -17.860 1.00 70.69 121 PRO A O 1
ATOM 935 N N . PRO A 1 122 ? -5.404 -2.239 -16.226 1.00 75.38 122 PRO A N 1
ATOM 936 C CA . PRO A 1 122 ? -5.264 -1.079 -17.094 1.00 75.38 122 PRO A CA 1
ATOM 937 C C . PRO A 1 122 ? -3.857 -1.025 -17.697 1.00 75.38 122 PRO A C 1
ATOM 939 O O . PRO A 1 122 ? -2.874 -1.456 -17.089 1.00 75.38 122 PRO A O 1
ATOM 942 N N . ALA A 1 123 ? -3.739 -0.439 -18.888 1.00 82.75 123 ALA A N 1
ATOM 943 C CA . ALA A 1 123 ? -2.434 -0.089 -19.430 1.00 82.75 123 ALA A CA 1
ATOM 944 C C . ALA A 1 123 ? -1.845 1.057 -18.595 1.00 82.75 123 ALA A C 1
ATOM 946 O O . ALA A 1 123 ? -2.308 2.195 -18.672 1.00 82.75 123 ALA A O 1
ATOM 947 N N . ILE A 1 124 ? -0.836 0.745 -17.788 1.00 85.31 124 ILE A N 1
ATOM 948 C CA . ILE A 1 124 ? -0.189 1.711 -16.902 1.00 85.31 124 ILE A CA 1
ATOM 949 C C . ILE A 1 124 ? 1.053 2.260 -17.620 1.00 85.31 124 ILE A C 1
ATOM 951 O O . ILE A 1 124 ? 1.910 1.467 -18.029 1.00 85.31 124 ILE A O 1
ATOM 955 N N . PRO A 1 125 ? 1.155 3.588 -17.819 1.00 86.75 125 PRO A N 1
ATOM 956 C CA . PRO A 1 125 ? 2.350 4.230 -18.363 1.00 86.75 125 PRO A CA 1
ATOM 957 C C . PRO A 1 125 ? 3.605 3.948 -17.528 1.00 86.75 125 PRO A C 1
ATOM 959 O O . PRO A 1 125 ? 3.524 3.438 -16.418 1.00 86.75 125 PRO A O 1
ATOM 962 N N . GLY A 1 126 ? 4.781 4.291 -18.058 1.00 88.06 126 GLY A N 1
ATOM 963 C CA . GLY A 1 126 ? 6.019 4.196 -17.280 1.00 88.06 126 GLY A CA 1
ATOM 964 C C . GLY A 1 126 ? 6.002 5.089 -16.025 1.00 88.06 126 GLY A C 1
ATOM 965 O O . GLY A 1 126 ? 5.149 5.972 -15.918 1.00 88.06 126 GLY A O 1
ATOM 966 N N . PRO A 1 127 ? 6.953 4.894 -15.095 1.00 90.19 127 PRO A N 1
ATOM 967 C CA . PRO A 1 127 ? 7.039 5.669 -13.862 1.00 90.19 127 PRO A CA 1
ATOM 968 C C . PRO A 1 127 ? 7.051 7.182 -14.120 1.00 90.19 127 PRO A C 1
ATOM 970 O O . PRO A 1 127 ? 7.781 7.660 -14.989 1.00 90.19 127 PRO A O 1
ATOM 973 N N . ILE A 1 128 ? 6.262 7.934 -13.349 1.00 88.31 128 ILE A N 1
ATOM 974 C CA . ILE A 1 128 ? 6.160 9.401 -13.453 1.00 88.31 128 ILE A CA 1
ATOM 975 C C . ILE A 1 128 ? 6.453 10.127 -12.138 1.00 88.31 128 ILE A C 1
ATOM 977 O O . ILE A 1 128 ? 6.689 11.333 -12.137 1.00 88.31 128 ILE A O 1
ATOM 981 N N . ALA A 1 129 ? 6.373 9.426 -11.009 1.00 80.81 129 ALA A N 1
ATOM 982 C CA . ALA A 1 129 ? 6.591 10.020 -9.706 1.00 80.81 129 ALA A CA 1
ATOM 983 C C . ALA A 1 129 ? 8.095 10.145 -9.450 1.00 80.81 129 ALA A C 1
ATOM 985 O O . ALA A 1 129 ? 8.839 9.182 -9.587 1.00 80.81 129 ALA A O 1
ATOM 986 N N . GLU A 1 130 ? 8.522 11.331 -9.027 1.00 79.81 130 GLU A N 1
ATOM 987 C CA . GLU A 1 130 ? 9.901 11.617 -8.598 1.00 79.81 130 GLU A CA 1
ATOM 988 C C . GLU A 1 130 ? 9.981 11.858 -7.076 1.00 79.81 130 GLU A C 1
ATOM 990 O O . GLU A 1 130 ? 11.017 12.229 -6.528 1.00 79.81 130 GLU A O 1
ATOM 995 N N . THR A 1 131 ? 8.857 11.692 -6.375 1.00 76.31 131 THR A N 1
ATOM 996 C CA . THR A 1 131 ? 8.704 11.949 -4.940 1.00 76.31 131 THR A CA 1
ATOM 997 C C . THR A 1 131 ? 7.570 11.099 -4.357 1.00 76.31 131 THR A C 1
ATOM 999 O O . THR A 1 131 ? 6.887 10.377 -5.084 1.00 76.31 131 THR A O 1
ATOM 1002 N N . LEU A 1 132 ? 7.373 11.171 -3.038 1.00 75.12 1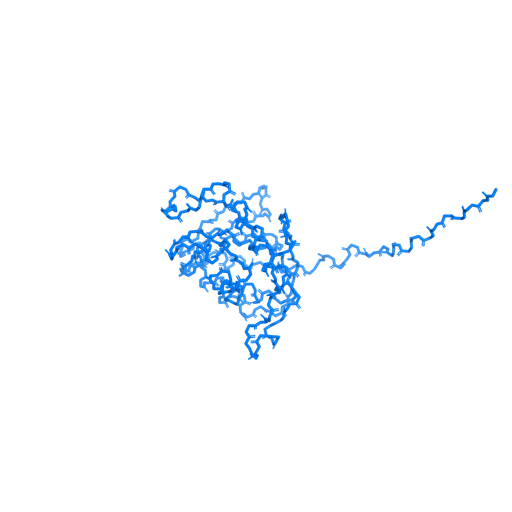32 LEU A N 1
ATOM 1003 C CA . LEU A 1 132 ? 6.226 10.566 -2.368 1.00 75.12 132 LEU A CA 1
ATOM 1004 C C . LEU A 1 132 ? 4.938 11.240 -2.847 1.00 75.12 132 LEU A C 1
ATOM 1006 O O . LEU A 1 132 ? 4.823 12.467 -2.809 1.00 75.12 132 LEU A O 1
ATOM 1010 N N . VAL A 1 133 ? 3.968 10.428 -3.260 1.00 82.50 133 VAL A N 1
ATOM 1011 C CA . VAL A 1 133 ? 2.658 10.891 -3.715 1.00 82.50 133 VAL A CA 1
ATOM 1012 C C . VAL A 1 133 ? 1.612 10.386 -2.730 1.00 82.50 133 VAL A C 1
ATOM 1014 O O . VAL A 1 133 ? 1.636 9.221 -2.346 1.00 82.50 133 VAL A O 1
ATOM 1017 N N . LEU A 1 134 ? 0.726 11.272 -2.281 1.00 92.38 134 LEU A N 1
ATOM 1018 C CA . LEU A 1 134 ? -0.409 10.914 -1.439 1.00 92.38 134 LEU A CA 1
ATOM 1019 C C . LEU A 1 134 ? -1.676 11.060 -2.265 1.00 92.38 134 LEU A C 1
ATOM 1021 O O . LEU A 1 134 ? -2.115 12.177 -2.535 1.00 92.38 134 LEU A O 1
ATOM 1025 N N . GLU A 1 135 ? -2.248 9.931 -2.662 1.00 95.19 135 GLU A N 1
ATOM 1026 C CA . GLU A 1 135 ? -3.350 9.909 -3.610 1.00 95.19 135 GLU A CA 1
ATOM 1027 C C . GLU A 1 135 ? -4.673 9.570 -2.962 1.00 95.19 135 GLU A C 1
ATOM 1029 O O . GLU A 1 135 ? -4.777 8.666 -2.135 1.00 95.19 135 GLU A O 1
ATOM 1034 N N . LYS A 1 136 ? -5.717 10.277 -3.386 1.00 94.88 136 LYS A N 1
ATOM 1035 C CA . LYS A 1 136 ? -7.086 9.951 -3.009 1.00 94.88 136 LYS A CA 1
ATOM 1036 C C . LYS A 1 136 ? -7.611 8.859 -3.932 1.00 94.88 136 LYS A C 1
ATOM 1038 O O . LYS A 1 136 ? -7.825 9.110 -5.115 1.00 94.88 136 LYS A O 1
ATOM 1043 N N . MET A 1 137 ? -7.899 7.687 -3.373 1.00 93.75 137 MET A N 1
ATOM 1044 C CA . MET A 1 137 ? -8.496 6.595 -4.139 1.00 93.75 137 MET A CA 1
ATOM 1045 C C . MET A 1 137 ? -9.962 6.899 -4.435 1.00 93.75 137 MET A C 1
ATOM 1047 O O . MET A 1 137 ? -10.750 7.170 -3.524 1.00 93.75 137 MET A O 1
ATOM 1051 N N . ARG A 1 138 ? -10.340 6.823 -5.712 1.00 92.31 138 ARG A N 1
ATOM 1052 C CA . ARG A 1 138 ? -11.733 6.908 -6.158 1.00 92.31 138 ARG A CA 1
ATOM 1053 C C . ARG A 1 138 ? -12.556 5.733 -5.637 1.00 92.31 138 ARG A C 1
ATOM 1055 O O . ARG A 1 138 ? -13.681 5.935 -5.193 1.00 92.31 138 ARG A O 1
ATOM 1062 N N . ASP A 1 139 ? -11.985 4.533 -5.678 1.00 92.62 139 ASP A N 1
ATOM 1063 C CA . ASP A 1 139 ? -12.530 3.323 -5.069 1.00 92.62 139 ASP A CA 1
ATOM 1064 C C . ASP A 1 139 ? -11.450 2.676 -4.183 1.00 92.62 139 ASP A C 1
ATOM 1066 O O . ASP A 1 139 ? -10.473 2.130 -4.703 1.00 92.62 139 ASP A O 1
ATOM 1070 N N . PRO A 1 140 ? -11.590 2.716 -2.845 1.00 93.62 140 PRO A N 1
ATOM 1071 C CA . PRO A 1 140 ? -10.612 2.134 -1.929 1.00 93.62 140 PRO A CA 1
ATOM 1072 C C . PRO A 1 140 ? -10.299 0.651 -2.178 1.00 93.62 140 PRO A C 1
ATOM 1074 O O . PRO A 1 140 ? -9.197 0.197 -1.881 1.00 93.62 140 PRO A O 1
ATOM 1077 N N . ARG A 1 141 ? -11.228 -0.117 -2.760 1.00 93.62 141 ARG A N 1
ATOM 1078 C CA . ARG A 1 141 ? -11.036 -1.556 -3.012 1.00 93.62 141 ARG A CA 1
ATOM 1079 C C . ARG A 1 141 ? -9.973 -1.826 -4.073 1.00 93.62 141 ARG A C 1
ATOM 1081 O O . ARG A 1 141 ? -9.389 -2.905 -4.091 1.00 93.62 141 ARG A O 1
ATOM 1088 N N . VAL A 1 142 ? -9.686 -0.842 -4.921 1.00 93.31 142 VAL A N 1
ATOM 1089 C CA . VAL A 1 142 ? -8.617 -0.904 -5.923 1.00 93.31 142 VAL A CA 1
ATOM 1090 C C . VAL A 1 142 ? -7.237 -0.991 -5.262 1.00 93.31 142 VAL A C 1
ATOM 1092 O O . VAL A 1 142 ? -6.344 -1.632 -5.810 1.00 93.31 142 VAL A O 1
ATOM 1095 N N . ALA A 1 143 ? -7.072 -0.426 -4.059 1.00 94.00 143 ALA A N 1
ATOM 1096 C CA . ALA A 1 143 ? -5.812 -0.464 -3.312 1.00 94.00 143 ALA A CA 1
ATOM 1097 C C . ALA A 1 143 ? -5.515 -1.818 -2.634 1.00 94.00 143 ALA A C 1
ATOM 1099 O O . ALA A 1 143 ? -4.466 -1.978 -2.017 1.00 94.00 143 ALA A O 1
ATOM 1100 N N . LEU A 1 144 ? -6.443 -2.780 -2.712 1.00 94.25 144 LEU A N 1
ATOM 1101 C CA . LEU A 1 144 ? -6.265 -4.139 -2.197 1.00 94.25 144 LEU A CA 1
ATOM 1102 C C . LEU A 1 144 ? -5.497 -4.996 -3.220 1.00 94.25 144 LEU A C 1
ATOM 1104 O O . LEU A 1 144 ? -4.469 -4.571 -3.745 1.00 94.25 144 LEU A O 1
ATOM 1108 N N . GLY A 1 145 ? -6.013 -6.189 -3.532 1.00 92.00 145 GLY A N 1
ATOM 1109 C CA . GLY A 1 145 ? -5.446 -7.111 -4.514 1.00 92.00 145 GLY A CA 1
ATOM 1110 C C . GLY A 1 145 ? -4.995 -6.446 -5.819 1.00 92.00 145 GLY A C 1
ATOM 1111 O O . GLY A 1 145 ? -3.839 -6.627 -6.175 1.00 92.00 145 GLY A O 1
ATOM 1112 N N . PRO A 1 146 ? -5.809 -5.616 -6.503 1.00 93.56 146 PRO A N 1
ATOM 1113 C CA . PRO A 1 146 ? -5.429 -5.096 -7.817 1.00 93.56 146 PRO A CA 1
ATOM 1114 C C . PRO A 1 146 ? -4.146 -4.251 -7.820 1.00 93.56 146 PRO A C 1
ATOM 1116 O O . PRO A 1 146 ? -3.241 -4.497 -8.619 1.00 93.56 146 PRO A O 1
ATOM 1119 N N . LEU A 1 147 ? -4.040 -3.273 -6.916 1.00 95.19 147 LEU A N 1
ATOM 1120 C CA . LEU A 1 147 ? -2.840 -2.447 -6.782 1.00 95.19 147 LEU A CA 1
ATOM 1121 C C . LEU A 1 147 ? -1.636 -3.281 -6.332 1.00 95.19 147 LEU A C 1
ATOM 1123 O O . LEU A 1 147 ? -0.546 -3.144 -6.888 1.00 95.19 147 LEU A O 1
ATOM 1127 N N . ILE A 1 148 ? -1.824 -4.161 -5.348 1.00 95.81 148 ILE A N 1
ATOM 1128 C CA . ILE A 1 148 ? -0.740 -4.982 -4.800 1.00 95.81 148 ILE A CA 1
ATOM 1129 C C . ILE A 1 148 ? -0.220 -5.974 -5.843 1.00 95.81 148 ILE A C 1
ATOM 1131 O O . ILE A 1 148 ? 0.993 -6.109 -6.008 1.00 95.81 148 ILE A O 1
ATOM 1135 N N . ASP A 1 149 ? -1.104 -6.610 -6.606 1.00 94.44 149 ASP A N 1
ATOM 1136 C CA . ASP A 1 149 ? -0.739 -7.510 -7.697 1.00 94.44 149 ASP A CA 1
ATOM 1137 C C . ASP A 1 149 ? 0.058 -6.779 -8.776 1.00 94.44 149 ASP A C 1
ATOM 1139 O O . ASP A 1 149 ? 1.027 -7.337 -9.296 1.00 94.44 149 ASP A O 1
ATOM 1143 N N . CYS A 1 150 ? -0.283 -5.519 -9.067 1.00 95.06 150 CYS A N 1
ATOM 1144 C CA . CYS A 1 150 ? 0.490 -4.689 -9.983 1.00 95.06 150 CYS A CA 1
ATOM 1145 C C . CYS A 1 150 ? 1.869 -4.318 -9.420 1.00 95.06 150 CYS A C 1
ATOM 1147 O O . CYS A 1 150 ? 2.851 -4.346 -10.155 1.00 95.06 150 CYS A O 1
ATOM 1149 N N . LEU A 1 151 ? 1.985 -3.998 -8.129 1.00 95.75 151 LEU A N 1
ATOM 1150 C CA . LEU A 1 151 ? 3.289 -3.745 -7.500 1.00 95.75 151 LEU A CA 1
ATOM 1151 C C . LEU A 1 151 ? 4.187 -4.991 -7.557 1.00 95.75 151 LEU A C 1
ATOM 1153 O O . LEU A 1 151 ? 5.391 -4.893 -7.800 1.00 95.75 151 LEU A O 1
ATOM 1157 N N . ARG A 1 152 ? 3.595 -6.178 -7.384 1.00 95.69 152 ARG A N 1
ATOM 1158 C CA . ARG A 1 152 ? 4.297 -7.465 -7.463 1.00 95.69 152 ARG A CA 1
ATOM 1159 C C . ARG A 1 152 ? 4.635 -7.860 -8.895 1.00 95.69 152 ARG A C 1
ATOM 1161 O O . ARG A 1 152 ? 5.720 -8.385 -9.139 1.00 95.69 152 ARG A O 1
ATOM 1168 N N . ASN A 1 153 ? 3.764 -7.564 -9.853 1.00 94.12 153 ASN A N 1
ATOM 1169 C CA . ASN A 1 153 ? 3.911 -7.923 -11.263 1.00 94.12 153 ASN A CA 1
ATOM 1170 C C . ASN A 1 153 ? 3.772 -6.681 -12.158 1.00 94.12 153 ASN A C 1
ATOM 1172 O O . ASN A 1 153 ? 2.795 -6.553 -12.898 1.00 94.12 153 ASN A O 1
ATOM 1176 N N . PRO A 1 154 ? 4.734 -5.751 -12.089 1.00 93.38 154 PRO A N 1
ATOM 1177 C CA . PRO A 1 154 ? 4.594 -4.455 -12.732 1.00 93.38 154 PRO A CA 1
ATOM 1178 C C . PRO A 1 154 ? 4.839 -4.524 -14.258 1.00 93.38 154 PRO A C 1
ATOM 1180 O O . PRO A 1 154 ? 5.554 -5.417 -14.746 1.00 93.38 154 PRO A O 1
ATOM 1183 N N . PRO A 1 155 ? 4.293 -3.560 -15.024 1.00 90.94 155 PRO A N 1
ATOM 1184 C CA . PRO A 1 155 ? 4.509 -3.443 -16.468 1.00 90.94 155 PRO A CA 1
ATOM 1185 C C . PRO A 1 155 ? 5.987 -3.289 -16.850 1.00 90.94 155 PRO A C 1
ATOM 1187 O O . PRO A 1 155 ? 6.815 -2.902 -16.031 1.00 90.94 155 PRO A O 1
ATOM 1190 N N . ASP A 1 156 ? 6.318 -3.535 -18.122 1.00 89.56 156 ASP A N 1
ATOM 1191 C CA . ASP A 1 156 ? 7.704 -3.545 -18.626 1.00 89.56 156 ASP A CA 1
ATOM 1192 C C . ASP A 1 156 ? 8.507 -2.261 -18.333 1.00 89.56 156 ASP A C 1
ATOM 1194 O O . ASP A 1 156 ? 9.716 -2.348 -18.153 1.00 89.56 156 ASP A O 1
ATOM 1198 N N . GLY A 1 157 ? 7.858 -1.095 -18.227 1.00 90.56 157 GLY A N 1
ATOM 1199 C CA . GLY A 1 157 ? 8.517 0.192 -17.951 1.00 90.56 157 GLY A CA 1
ATOM 1200 C C . GLY A 1 157 ? 8.972 0.424 -16.502 1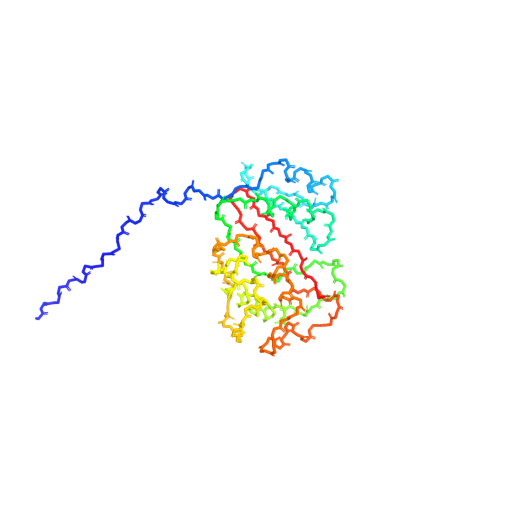.00 90.56 157 GLY A C 1
ATOM 1201 O O . GLY A 1 157 ? 9.567 1.460 -16.229 1.00 90.56 157 GLY A O 1
ATOM 1202 N N . TYR A 1 158 ? 8.687 -0.499 -15.581 1.00 94.31 158 TYR A N 1
ATOM 1203 C CA . TYR A 1 158 ? 9.000 -0.401 -14.148 1.00 94.31 158 TYR A CA 1
ATOM 1204 C C . TYR A 1 158 ? 10.209 -1.274 -13.793 1.00 94.31 158 TYR A C 1
ATOM 1206 O O . TYR A 1 158 ? 10.088 -2.333 -13.169 1.00 94.31 158 TYR A O 1
ATOM 1214 N N . GLU A 1 159 ? 11.380 -0.894 -14.297 1.00 94.56 159 GLU A N 1
ATOM 1215 C CA . GLU A 1 159 ? 12.574 -1.740 -14.273 1.00 94.56 159 GLU A CA 1
ATOM 1216 C C . GLU A 1 159 ? 13.019 -2.113 -12.853 1.00 94.56 159 GLU A C 1
ATOM 1218 O O . GLU A 1 159 ? 13.427 -3.257 -12.629 1.00 94.56 159 GLU A O 1
ATOM 1223 N N . LEU A 1 160 ? 12.902 -1.202 -11.880 1.00 94.88 160 LEU A N 1
ATOM 1224 C CA . LEU A 1 160 ? 13.345 -1.464 -10.511 1.00 94.88 160 LEU A CA 1
ATOM 1225 C C . LEU A 1 160 ? 12.419 -2.450 -9.807 1.00 94.88 160 LEU A C 1
ATOM 1227 O O . LEU A 1 160 ? 12.903 -3.438 -9.258 1.00 94.88 160 LEU A O 1
ATOM 1231 N N . LEU A 1 161 ? 11.101 -2.239 -9.866 1.00 95.62 161 LEU A N 1
ATOM 1232 C CA . LEU A 1 161 ? 10.125 -3.168 -9.291 1.00 95.62 161 LEU A CA 1
ATOM 1233 C C . LEU A 1 161 ? 10.182 -4.543 -9.972 1.00 95.62 161 LEU A C 1
ATOM 1235 O O . LEU A 1 161 ? 10.000 -5.574 -9.315 1.00 95.62 161 LEU A O 1
ATOM 1239 N N . ARG A 1 162 ? 10.438 -4.596 -11.286 1.00 95.44 162 ARG A N 1
ATOM 1240 C CA . ARG A 1 162 ? 10.639 -5.860 -12.017 1.00 95.44 162 ARG A CA 1
ATOM 1241 C C . ARG A 1 162 ? 11.922 -6.570 -11.619 1.00 95.44 162 ARG A C 1
ATOM 1243 O O . ARG A 1 162 ? 11.910 -7.793 -11.520 1.00 95.44 162 ARG A O 1
ATOM 1250 N N . GLY A 1 163 ? 12.996 -5.813 -11.413 1.00 95.00 163 GLY A N 1
ATOM 1251 C CA . GLY A 1 163 ? 14.322 -6.329 -11.084 1.00 95.00 163 GLY A CA 1
ATOM 1252 C C . GLY A 1 163 ? 14.433 -6.940 -9.686 1.00 95.00 163 GLY A C 1
ATOM 1253 O O . GLY A 1 163 ? 15.419 -7.619 -9.404 1.00 95.00 163 GLY A O 1
ATOM 1254 N N . LEU A 1 164 ? 13.440 -6.735 -8.815 1.00 95.56 164 LEU A N 1
ATOM 1255 C CA . LEU A 1 164 ? 13.404 -7.347 -7.488 1.00 95.56 164 LEU A CA 1
ATOM 1256 C C . LEU A 1 164 ? 13.257 -8.872 -7.572 1.00 95.56 164 LEU A C 1
ATOM 1258 O O . LEU A 1 164 ? 12.340 -9.397 -8.209 1.00 95.56 164 LEU A O 1
ATOM 1262 N N . SER A 1 165 ? 14.127 -9.587 -6.856 1.00 94.25 165 SER A N 1
ATOM 1263 C CA . SER A 1 165 ? 14.022 -11.037 -6.677 1.00 94.25 165 SER A CA 1
ATOM 1264 C C . SER A 1 165 ? 12.723 -11.420 -5.952 1.00 94.25 165 SER A C 1
ATOM 1266 O O . SER A 1 165 ? 12.314 -10.692 -5.042 1.00 94.25 165 SER A O 1
ATOM 1268 N N . PRO A 1 166 ? 12.117 -12.584 -6.256 1.00 94.69 166 PRO A N 1
ATOM 1269 C CA . PRO A 1 166 ? 10.990 -13.113 -5.487 1.00 94.69 166 PRO A CA 1
ATOM 1270 C C . PRO A 1 166 ? 11.284 -13.157 -3.980 1.00 94.69 166 PRO A C 1
ATOM 1272 O O . PRO A 1 166 ? 12.390 -13.516 -3.573 1.00 94.69 166 PRO A O 1
ATOM 1275 N N . GLY A 1 167 ? 10.304 -12.783 -3.158 1.00 93.81 167 GLY A N 1
ATOM 1276 C CA . GLY A 1 167 ? 10.423 -12.670 -1.704 1.00 93.81 167 GLY A CA 1
ATOM 1277 C C . GLY A 1 167 ? 11.071 -11.375 -1.202 1.00 93.81 167 GLY A C 1
ATOM 1278 O O . GLY A 1 167 ? 11.115 -11.160 0.008 1.00 93.81 167 GLY A O 1
ATOM 1279 N N . SER A 1 168 ? 11.567 -10.504 -2.090 1.00 95.81 168 SER A N 1
ATOM 1280 C CA . SER A 1 168 ? 12.106 -9.195 -1.694 1.00 95.81 168 SER A CA 1
ATOM 1281 C C . SER A 1 168 ? 11.009 -8.270 -1.175 1.00 95.81 168 SER A C 1
ATOM 1283 O O . SER A 1 168 ? 9.935 -8.183 -1.771 1.00 95.81 168 SER A O 1
ATOM 1285 N N . TYR A 1 169 ? 11.302 -7.526 -0.111 1.00 96.56 169 TYR A N 1
ATOM 1286 C CA . TYR A 1 169 ? 10.508 -6.377 0.312 1.00 96.56 169 TYR A CA 1
ATOM 1287 C C . TYR A 1 169 ? 10.461 -5.334 -0.809 1.00 96.56 169 TYR A C 1
ATOM 1289 O O . TYR A 1 169 ? 11.497 -4.976 -1.375 1.00 96.56 169 TYR A O 1
ATOM 1297 N N . ILE A 1 170 ? 9.254 -4.866 -1.123 1.00 96.88 170 ILE A N 1
ATOM 1298 C CA . ILE A 1 170 ? 9.012 -3.830 -2.126 1.00 96.88 170 ILE A CA 1
ATOM 1299 C C . ILE A 1 170 ? 8.876 -2.481 -1.425 1.00 96.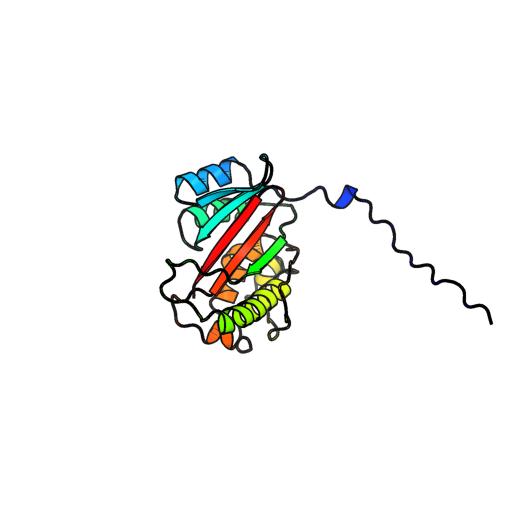88 170 ILE A C 1
ATOM 1301 O O . ILE A 1 170 ? 9.708 -1.592 -1.596 1.00 96.88 170 ILE A O 1
ATOM 1305 N N . CYS A 1 171 ? 7.815 -2.331 -0.637 1.00 96.00 171 CYS A N 1
ATOM 1306 C CA . CYS A 1 171 ? 7.472 -1.108 0.070 1.00 96.00 171 CYS A CA 1
ATOM 1307 C C . CYS A 1 171 ? 6.415 -1.393 1.138 1.00 96.00 171 CYS A C 1
ATOM 1309 O O . CYS A 1 171 ? 5.751 -2.429 1.128 1.00 96.00 171 CYS A O 1
ATOM 1311 N N . ASP A 1 172 ? 6.197 -0.415 2.000 1.00 96.44 172 ASP A N 1
ATOM 1312 C CA . ASP A 1 172 ? 4.986 -0.290 2.787 1.00 96.44 172 ASP A CA 1
ATOM 1313 C C . ASP A 1 172 ? 3.952 0.480 1.976 1.00 96.44 172 ASP A C 1
ATOM 1315 O O . ASP A 1 172 ? 4.194 1.629 1.588 1.00 96.44 172 ASP A O 1
ATOM 1319 N N . LEU A 1 173 ? 2.792 -0.128 1.770 1.00 97.00 173 LEU A N 1
ATOM 1320 C CA . LEU A 1 173 ? 1.615 0.549 1.256 1.00 97.00 173 LEU A CA 1
ATOM 1321 C C . LEU A 1 173 ? 0.803 1.077 2.441 1.00 97.00 173 LEU A C 1
ATOM 1323 O O . LEU A 1 173 ? 0.388 0.312 3.312 1.00 97.00 173 LEU A O 1
ATOM 1327 N N . GLN A 1 174 ? 0.614 2.391 2.507 1.00 96.44 174 GLN A N 1
ATOM 1328 C CA . GLN A 1 174 ? -0.115 3.035 3.595 1.00 96.44 174 GLN A CA 1
ATOM 1329 C C . GLN A 1 174 ? -1.539 3.343 3.149 1.00 96.44 174 GLN A C 1
ATOM 1331 O O . GLN A 1 174 ? -1.741 4.063 2.175 1.00 96.44 174 GLN A O 1
ATOM 1336 N N . HIS A 1 175 ? -2.515 2.827 3.885 1.00 96.25 175 HIS A N 1
ATOM 1337 C CA . HIS A 1 175 ? -3.931 3.138 3.749 1.00 96.25 175 HIS A CA 1
ATOM 1338 C C . HIS A 1 175 ? -4.333 4.078 4.878 1.00 96.25 175 HIS A C 1
ATOM 1340 O O . HIS A 1 175 ? -4.441 3.677 6.039 1.00 96.25 175 HIS A O 1
ATOM 1346 N N . ILE A 1 176 ? -4.507 5.346 4.534 1.00 94.94 176 ILE A N 1
ATOM 1347 C CA . ILE A 1 176 ? -4.752 6.421 5.487 1.00 94.94 176 ILE A CA 1
ATOM 1348 C C . ILE A 1 176 ? -6.246 6.734 5.484 1.00 94.94 176 ILE A C 1
ATOM 1350 O O . ILE A 1 176 ? -6.813 7.205 4.492 1.00 94.94 176 ILE A O 1
ATOM 1354 N N . TRP A 1 177 ? -6.858 6.468 6.629 1.00 93.44 177 TRP A N 1
ATOM 1355 C CA . TRP A 1 177 ? -8.256 6.707 6.949 1.00 93.44 177 TRP A CA 1
ATOM 1356 C C . TRP A 1 177 ? -8.373 7.816 7.992 1.00 93.44 177 TRP A C 1
ATOM 1358 O O . TRP A 1 177 ? -7.387 8.238 8.601 1.00 93.44 177 TRP A O 1
ATOM 1368 N N . SER A 1 178 ? -9.598 8.271 8.248 1.00 89.31 178 SER A N 1
ATOM 1369 C CA . SER A 1 178 ? -9.853 9.100 9.423 1.00 89.31 178 SER A CA 1
ATOM 1370 C C . SER A 1 178 ? -9.567 8.275 10.681 1.00 89.31 178 SER A C 1
ATOM 1372 O O . SER A 1 178 ? -10.136 7.201 10.849 1.00 89.31 178 SER A O 1
ATOM 1374 N N . GLY A 1 179 ? -8.647 8.737 11.533 1.00 88.75 179 GLY A N 1
ATOM 1375 C CA . GLY A 1 179 ? -8.322 8.103 12.820 1.00 88.75 179 GLY A CA 1
ATOM 1376 C C . GLY A 1 179 ? -7.534 6.787 12.754 1.00 88.75 179 GLY A C 1
ATOM 1377 O O . GLY A 1 179 ? -7.108 6.289 13.794 1.00 88.75 179 GLY A O 1
ATOM 1378 N N . THR A 1 180 ? -7.281 6.220 11.568 1.00 93.00 180 THR A N 1
ATOM 1379 C CA . THR A 1 180 ? -6.507 4.975 11.418 1.00 93.00 180 THR A CA 1
ATOM 1380 C C . THR A 1 180 ? -5.572 5.019 10.211 1.00 93.00 180 THR A C 1
ATOM 1382 O O . THR A 1 180 ? -5.973 5.405 9.118 1.00 93.00 180 THR A O 1
ATOM 1385 N N . VAL A 1 181 ? -4.334 4.558 10.380 1.00 95.00 181 VAL A N 1
ATOM 1386 C CA . VAL A 1 181 ? -3.411 4.273 9.275 1.00 95.00 181 VAL A CA 1
ATOM 1387 C C . VAL A 1 181 ? -3.082 2.790 9.295 1.00 95.00 181 VAL A C 1
ATOM 1389 O O . VAL A 1 181 ? -2.471 2.303 10.245 1.00 95.00 181 VAL A O 1
ATOM 1392 N N . VAL A 1 182 ? -3.471 2.077 8.239 1.00 96.38 182 VAL A N 1
ATOM 1393 C CA . VAL A 1 182 ? -3.079 0.680 8.034 1.00 96.38 182 VAL A CA 1
ATOM 1394 C C . VAL A 1 182 ? -1.848 0.659 7.140 1.00 96.38 182 VAL A C 1
ATOM 1396 O O . VAL A 1 182 ? -1.888 1.126 6.005 1.00 96.38 182 VAL A O 1
ATOM 1399 N N . ILE A 1 183 ? -0.742 0.142 7.657 1.00 96.38 183 ILE A N 1
ATOM 1400 C CA . ILE A 1 183 ? 0.522 -0.011 6.944 1.00 96.38 183 ILE A CA 1
ATOM 1401 C C . ILE A 1 183 ? 0.664 -1.478 6.565 1.00 96.38 183 ILE A C 1
ATOM 1403 O O . ILE A 1 183 ? 0.822 -2.325 7.440 1.00 96.38 183 ILE A O 1
ATOM 1407 N N . ALA A 1 184 ? 0.641 -1.771 5.269 1.00 96.69 184 ALA A N 1
ATOM 1408 C CA . ALA A 1 184 ? 0.842 -3.114 4.752 1.00 96.69 184 ALA A CA 1
ATOM 1409 C C . ALA A 1 184 ? 2.218 -3.240 4.097 1.00 96.69 184 ALA A C 1
ATOM 1411 O O . ALA A 1 184 ? 2.475 -2.631 3.059 1.00 96.69 184 ALA A O 1
ATOM 1412 N N . ALA A 1 185 ? 3.097 -4.056 4.676 1.00 96.81 185 ALA A N 1
ATOM 1413 C CA . ALA A 1 185 ? 4.346 -4.426 4.022 1.00 96.81 185 ALA A CA 1
ATOM 1414 C C . ALA A 1 185 ? 4.053 -5.346 2.825 1.00 96.81 185 ALA A C 1
ATOM 1416 O O . ALA A 1 185 ? 3.407 -6.391 2.970 1.00 96.81 185 ALA A O 1
ATOM 1417 N N . VAL A 1 186 ? 4.533 -4.952 1.646 1.00 97.12 186 VAL A N 1
ATOM 1418 C CA . VAL A 1 186 ? 4.356 -5.670 0.380 1.00 97.12 186 VAL A CA 1
ATOM 1419 C C . VAL A 1 186 ? 5.679 -6.303 -0.040 1.00 97.12 186 VAL A C 1
ATOM 1421 O O . VAL A 1 186 ? 6.736 -5.668 -0.009 1.00 97.12 186 VAL A O 1
ATOM 1424 N N . PHE A 1 187 ? 5.606 -7.559 -0.472 1.00 96.19 187 PHE A N 1
ATOM 1425 C CA . PHE A 1 187 ? 6.742 -8.361 -0.919 1.00 96.19 187 PHE A CA 1
ATOM 1426 C C . PHE A 1 187 ? 6.488 -8.899 -2.326 1.00 96.19 187 PHE A C 1
ATOM 1428 O O . PHE A 1 187 ? 5.338 -9.117 -2.711 1.00 96.19 187 PHE A O 1
ATOM 1435 N N . LYS A 1 188 ? 7.569 -9.118 -3.074 1.00 94.94 188 LYS A N 1
ATOM 1436 C CA . LYS A 1 188 ? 7.564 -9.697 -4.420 1.00 94.94 188 LYS A CA 1
ATOM 1437 C C . LYS A 1 188 ? 7.058 -11.140 -4.396 1.00 94.94 188 LYS A C 1
ATOM 1439 O O . LYS A 1 188 ? 7.726 -11.985 -3.765 1.00 94.94 188 LYS A O 1
#

Radius of gyration: 18.42 Å; chains: 1; bounding box: 39×65×42 Å

Sequence (188 aa):
MWVPPIQSDVVARTDEDMRLGGEVPKEVVDRMAAVGATTSSLAEGDLSLVEVRHGDPAWDEYEAWLRRYDGGTMLVCASFRPSPEYHLCPSPEVGVHVTWEANSVVYHFASLTLDDMADGPPAIPGPIAETLVLEKMRDPRVALGPLIDCLRNPPDGYELLRGLSPGSYICDLQHIWSGTVVIAAVFK

Secondary structure (DSSP, 8-state):
-PPPP---------GGGG--B----HHHHHHHHHTT-EEEEETTTTEEEEEEETTSHHHHHHHHHHTT--S-BEEEEEE----TT-SS---HHHHHHHHHHHHHHHHHHHT--SGGGTTSS--PPSP--SS---EEESSGGGGTHHHHHHHHS--TT-HHHHHSPTT-EEEEEEEE-SSEEEEEEEE-

pLDDT: mean 85.3, std 17.44, range [34.0, 97.56]